Protein AF-Q3SK97-F1 (afdb_monomer_lite)

Structure (mmCIF, N/CA/C/O backbone):
data_AF-Q3SK97-F1
#
_entry.id   AF-Q3SK97-F1
#
loop_
_atom_site.group_PDB
_atom_site.id
_atom_site.type_symbol
_atom_site.label_atom_id
_atom_site.label_alt_id
_atom_site.label_comp_id
_atom_site.label_asym_id
_atom_site.label_entity_id
_atom_site.label_seq_id
_atom_site.pdbx_PDB_ins_code
_atom_site.Cartn_x
_atom_site.Cartn_y
_atom_site.Cartn_z
_atom_site.occupancy
_atom_site.B_iso_or_equiv
_atom_site.auth_seq_id
_atom_site.auth_comp_id
_atom_site.auth_asym_id
_atom_site.auth_atom_id
_atom_site.pdbx_PDB_model_num
ATOM 1 N N . MET A 1 1 ? 5.857 -18.926 -36.259 1.00 52.25 1 MET A N 1
ATOM 2 C CA . MET A 1 1 ? 5.132 -19.516 -35.106 1.00 52.25 1 MET A CA 1
ATOM 3 C C . MET A 1 1 ? 5.801 -19.253 -33.755 1.00 52.25 1 MET A C 1
ATOM 5 O O . MET A 1 1 ? 5.078 -18.879 -32.846 1.00 52.25 1 MET A O 1
ATOM 9 N N . MET A 1 2 ? 7.129 -19.365 -33.595 1.00 50.31 2 MET A N 1
ATOM 10 C CA . MET A 1 2 ? 7.801 -19.110 -32.297 1.00 50.31 2 MET A CA 1
ATOM 11 C C . MET A 1 2 ? 7.588 -17.694 -31.716 1.00 50.31 2 MET A C 1
ATOM 13 O O . MET A 1 2 ? 7.422 -17.562 -30.509 1.00 50.31 2 MET A O 1
ATOM 17 N N . MET A 1 3 ? 7.495 -16.650 -32.552 1.00 60.47 3 MET A N 1
ATOM 18 C CA . MET A 1 3 ? 7.217 -15.277 -32.086 1.00 60.47 3 MET A CA 1
ATOM 19 C C . MET A 1 3 ? 5.841 -15.108 -31.418 1.00 60.47 3 MET A C 1
ATOM 21 O O . MET A 1 3 ? 5.712 -14.327 -30.481 1.00 60.47 3 MET A O 1
ATOM 25 N N . VAL A 1 4 ? 4.822 -15.858 -31.853 1.00 72.69 4 VAL A N 1
ATOM 26 C CA . VAL A 1 4 ? 3.461 -15.756 -31.292 1.00 72.69 4 VAL A CA 1
ATOM 27 C C . VAL A 1 4 ? 3.428 -16.307 -29.869 1.00 72.69 4 VAL A C 1
ATOM 29 O O . VAL A 1 4 ? 2.831 -15.698 -28.991 1.00 72.69 4 VAL A O 1
ATOM 32 N N . TRP A 1 5 ? 4.132 -17.413 -29.621 1.00 62.00 5 TRP A N 1
ATOM 33 C CA . TRP A 1 5 ? 4.219 -18.027 -28.296 1.00 62.00 5 TRP A CA 1
ATOM 34 C C . TRP A 1 5 ? 4.977 -17.155 -27.292 1.00 62.00 5 TRP A C 1
ATOM 36 O O . TRP A 1 5 ? 4.535 -17.042 -26.154 1.00 62.00 5 TRP A O 1
ATOM 46 N N . GLY A 1 6 ? 6.056 -16.486 -27.714 1.00 65.31 6 GLY A N 1
ATOM 47 C CA . GLY A 1 6 ? 6.795 -15.550 -26.855 1.00 65.31 6 GLY A CA 1
ATOM 48 C C . GLY A 1 6 ? 5.984 -14.306 -26.474 1.00 65.31 6 GLY A C 1
ATOM 49 O O . GLY A 1 6 ? 6.033 -13.852 -25.329 1.00 65.31 6 GLY A O 1
ATOM 50 N N . ALA A 1 7 ? 5.181 -13.784 -27.404 1.00 71.88 7 ALA A N 1
ATOM 51 C CA . ALA A 1 7 ? 4.257 -12.690 -27.113 1.00 71.88 7 ALA A CA 1
ATOM 52 C C . ALA A 1 7 ? 3.132 -13.137 -26.161 1.00 71.88 7 ALA A C 1
ATOM 54 O O . ALA A 1 7 ? 2.762 -12.405 -25.251 1.00 71.88 7 ALA A O 1
ATOM 55 N N . LEU A 1 8 ? 2.616 -14.359 -26.321 1.00 72.56 8 LEU A N 1
ATOM 56 C CA . LEU A 1 8 ? 1.520 -14.872 -25.495 1.00 72.56 8 LEU A CA 1
ATOM 57 C C . LEU A 1 8 ? 1.953 -15.154 -24.049 1.00 72.56 8 LEU A C 1
ATOM 59 O O . LEU A 1 8 ? 1.222 -14.823 -23.118 1.00 72.56 8 LEU A O 1
ATOM 63 N N . THR A 1 9 ? 3.140 -15.733 -23.844 1.00 74.88 9 THR A N 1
ATOM 64 C CA . THR A 1 9 ? 3.663 -16.028 -22.499 1.00 74.88 9 THR A CA 1
ATOM 65 C C . THR A 1 9 ? 4.016 -14.762 -21.726 1.00 74.88 9 THR A C 1
ATOM 67 O O . THR A 1 9 ? 3.698 -14.662 -20.542 1.00 74.88 9 THR A O 1
ATOM 70 N N . SER A 1 10 ? 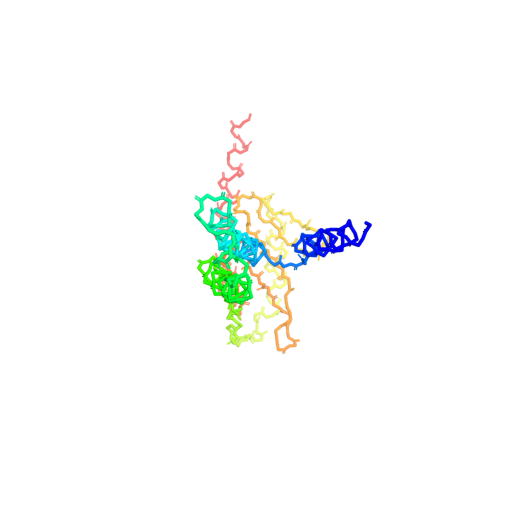4.612 -13.768 -22.389 1.00 73.81 10 SER A N 1
ATOM 71 C CA . SER A 1 10 ? 4.886 -12.463 -21.775 1.00 73.81 10 SER A CA 1
ATOM 72 C C . SER A 1 10 ? 3.595 -11.716 -21.425 1.00 73.81 10 SER A C 1
ATOM 74 O O . SER A 1 10 ? 3.477 -11.196 -20.315 1.00 73.81 10 SER A O 1
ATOM 76 N N . LEU A 1 11 ? 2.588 -11.743 -22.306 1.00 74.75 11 LEU A N 1
ATOM 77 C CA . LEU A 1 11 ? 1.280 -11.140 -22.041 1.00 74.75 11 LEU A CA 1
ATOM 78 C C . LEU A 1 11 ? 0.569 -11.808 -20.854 1.00 74.75 11 LEU A C 1
ATOM 80 O O . LEU A 1 11 ? 0.066 -11.110 -19.978 1.00 74.75 11 LEU A O 1
ATOM 84 N N . LEU A 1 12 ? 0.571 -13.145 -20.788 1.00 77.44 12 LEU A N 1
ATOM 85 C CA . LEU A 1 12 ? 0.002 -13.906 -19.669 1.00 77.44 12 LEU A CA 1
ATOM 86 C C . LEU A 1 12 ? 0.724 -13.625 -18.348 1.00 77.44 12 LEU A C 1
ATOM 88 O O . LEU A 1 12 ? 0.066 -13.503 -17.318 1.00 77.44 12 LEU A O 1
ATOM 92 N N . GLY A 1 13 ? 2.051 -13.476 -18.370 1.00 79.19 13 GLY A N 1
ATOM 93 C CA . GLY A 1 13 ? 2.829 -13.092 -17.192 1.00 79.19 13 GLY A CA 1
ATOM 94 C C . GLY A 1 13 ? 2.440 -11.709 -16.666 1.00 79.19 13 GLY A C 1
ATOM 95 O O . GLY A 1 13 ? 2.208 -11.549 -15.469 1.00 79.19 13 GLY A O 1
ATOM 96 N N . ILE A 1 14 ? 2.284 -10.728 -17.561 1.00 77.31 14 ILE A N 1
ATOM 97 C CA . ILE A 1 14 ? 1.827 -9.375 -17.206 1.00 77.31 14 ILE A CA 1
ATOM 98 C C . ILE A 1 14 ? 0.400 -9.419 -16.646 1.00 77.31 14 ILE A C 1
ATOM 100 O O . ILE A 1 14 ? 0.123 -8.806 -15.617 1.00 77.31 14 ILE A O 1
ATOM 104 N N . LEU A 1 15 ? -0.501 -10.171 -17.281 1.00 74.62 15 LEU A N 1
ATOM 105 C CA . LEU A 1 15 ? -1.892 -10.307 -16.842 1.00 74.62 15 LEU A CA 1
ATOM 106 C C . LEU A 1 15 ? -1.998 -10.995 -15.477 1.00 74.62 15 LEU A C 1
ATOM 108 O O . LEU A 1 15 ? -2.742 -10.532 -14.616 1.00 74.62 15 LEU A O 1
ATOM 112 N N . GLY A 1 16 ? -1.219 -12.055 -15.256 1.00 77.69 16 GLY A N 1
ATOM 113 C CA . GLY A 1 16 ? -1.124 -12.742 -13.970 1.00 77.69 16 GLY A CA 1
ATOM 114 C C . GLY A 1 16 ? -0.566 -11.838 -12.872 1.00 77.69 16 GLY A C 1
ATOM 115 O O . GLY A 1 16 ? -1.109 -11.809 -11.770 1.00 77.69 16 GLY A O 1
ATOM 116 N N . PHE A 1 17 ? 0.457 -11.039 -13.181 1.00 76.44 17 PHE A N 1
ATOM 117 C CA . PHE A 1 17 ? 1.016 -10.057 -12.252 1.00 76.44 17 PHE A CA 1
ATOM 118 C C . PHE A 1 17 ? 0.007 -8.953 -11.894 1.00 76.44 17 PHE A C 1
ATOM 120 O O . PHE A 1 17 ? -0.153 -8.613 -10.722 1.00 76.44 17 PHE A O 1
ATOM 127 N N . LEU A 1 18 ? -0.728 -8.434 -12.884 1.00 70.81 18 LEU A N 1
ATOM 128 C CA . LEU A 1 18 ? -1.793 -7.451 -12.669 1.00 70.81 18 LEU A CA 1
ATOM 129 C C . LEU A 1 18 ? -2.946 -8.028 -11.839 1.00 70.81 18 LEU A C 1
ATOM 131 O O . LEU A 1 18 ? -3.437 -7.359 -10.932 1.00 70.81 18 LEU A O 1
ATOM 135 N N . LEU A 1 19 ? -3.356 -9.269 -12.114 1.00 72.62 19 LEU A N 1
ATOM 136 C CA . LEU A 1 19 ? -4.376 -9.964 -11.328 1.00 72.62 19 LEU A CA 1
ATOM 137 C C . LEU A 1 19 ? -3.919 -10.151 -9.882 1.00 72.62 19 LEU A C 1
ATOM 139 O O . LEU A 1 19 ? -4.659 -9.788 -8.971 1.00 72.62 19 LEU A O 1
ATOM 143 N N . TRP A 1 20 ? -2.685 -10.614 -9.675 1.00 74.31 20 TRP A N 1
ATOM 144 C CA . TRP A 1 20 ? -2.096 -10.773 -8.348 1.00 74.31 20 TRP A CA 1
ATOM 145 C C . TRP A 1 20 ? -2.084 -9.452 -7.561 1.00 74.31 20 TRP A C 1
ATOM 147 O O . TRP A 1 20 ? -2.545 -9.417 -6.419 1.00 74.31 20 TRP A O 1
ATOM 157 N N . MET A 1 21 ? -1.683 -8.341 -8.194 1.00 67.69 21 MET A N 1
ATOM 158 C CA . MET A 1 21 ? -1.746 -6.999 -7.593 1.00 67.69 21 MET A CA 1
ATOM 159 C C . MET A 1 21 ? -3.162 -6.544 -7.219 1.00 67.69 21 MET A C 1
ATOM 161 O O . MET A 1 21 ? -3.340 -5.743 -6.298 1.00 67.69 21 MET A O 1
ATOM 165 N N . VAL A 1 22 ? -4.180 -6.971 -7.968 1.00 65.62 22 VAL A N 1
ATOM 166 C CA . VAL A 1 22 ? -5.577 -6.616 -7.688 1.00 65.62 22 VAL A CA 1
ATOM 167 C C . VAL A 1 22 ? -6.135 -7.458 -6.542 1.00 65.62 22 VAL A C 1
ATOM 169 O O . VAL A 1 22 ? -6.901 -6.926 -5.737 1.00 65.62 22 VAL A O 1
ATOM 172 N N . THR A 1 23 ? -5.732 -8.727 -6.446 1.00 65.94 23 THR A N 1
ATOM 173 C CA . THR A 1 23 ? -6.201 -9.677 -5.427 1.00 65.94 23 THR A CA 1
ATOM 174 C C . THR A 1 23 ? -5.449 -9.617 -4.099 1.00 65.94 23 THR A C 1
ATOM 176 O O . THR A 1 23 ? -5.931 -10.184 -3.124 1.00 65.94 23 THR A O 1
ATOM 179 N N . ALA A 1 24 ? -4.294 -8.950 -4.027 1.00 62.03 24 ALA A N 1
ATOM 180 C CA . ALA A 1 24 ? -3.532 -8.839 -2.786 1.00 62.03 24 ALA A CA 1
ATOM 181 C C . ALA A 1 24 ? -4.343 -8.119 -1.685 1.00 62.03 24 ALA A C 1
ATOM 183 O O . ALA A 1 24 ? -4.824 -6.991 -1.862 1.00 62.03 24 ALA A O 1
ATOM 184 N N . GLU A 1 25 ? -4.503 -8.772 -0.527 1.00 56.75 25 GLU A N 1
ATOM 185 C CA . GLU A 1 25 ? -5.235 -8.261 0.644 1.00 56.75 25 GLU A CA 1
ATOM 186 C C . GLU A 1 25 ? -4.432 -7.214 1.437 1.00 56.75 25 GLU A C 1
ATOM 188 O O . GLU A 1 25 ? -4.349 -7.246 2.662 1.00 56.75 25 GLU A O 1
ATOM 193 N N . ASP A 1 26 ? -3.856 -6.242 0.736 1.00 64.81 26 ASP A N 1
ATOM 194 C CA . ASP A 1 26 ? -3.064 -5.192 1.366 1.00 64.81 26 ASP A CA 1
ATOM 195 C C . ASP A 1 26 ? -3.941 -4.040 1.899 1.00 64.81 26 ASP A C 1
ATOM 197 O O . ASP A 1 26 ? -4.983 -3.727 1.295 1.00 64.81 26 ASP A O 1
ATOM 201 N N . PRO A 1 27 ? -3.518 -3.357 2.988 1.00 66.44 27 PRO A N 1
ATOM 202 C CA . PRO A 1 27 ? -4.132 -2.119 3.473 1.00 66.44 27 PRO A CA 1
ATOM 203 C C . PRO A 1 27 ? -4.275 -1.073 2.357 1.00 66.44 27 PRO A C 1
ATOM 205 O O . PRO A 1 27 ? -3.458 -1.010 1.441 1.00 66.44 27 PRO A O 1
ATOM 208 N N . ALA A 1 28 ? -5.285 -0.199 2.432 1.00 67.44 28 ALA A N 1
ATOM 209 C CA . ALA A 1 28 ? -5.614 0.730 1.341 1.00 67.44 28 ALA A CA 1
ATOM 210 C C . ALA A 1 28 ? -4.444 1.639 0.897 1.00 67.44 28 ALA A C 1
ATOM 212 O O . ALA A 1 28 ? -4.325 1.947 -0.293 1.00 67.44 28 ALA A O 1
ATOM 213 N N . ALA A 1 29 ? -3.575 2.044 1.831 1.00 67.00 29 ALA A N 1
ATOM 214 C CA . ALA A 1 29 ? -2.371 2.828 1.545 1.00 67.00 29 ALA A CA 1
ATOM 215 C C . ALA A 1 29 ? -1.307 2.000 0.803 1.00 67.00 29 ALA A C 1
ATOM 217 O O . ALA A 1 29 ? -0.819 2.418 -0.245 1.00 67.00 29 ALA A O 1
ATOM 218 N N . GLU A 1 30 ? -1.042 0.788 1.283 1.00 70.81 30 GLU A N 1
ATOM 219 C CA . GLU A 1 30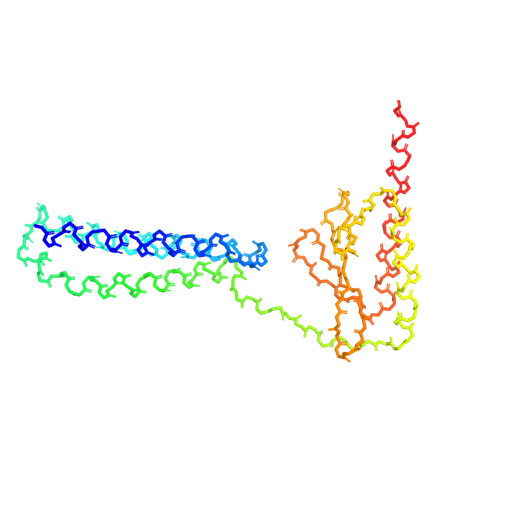 ? -0.082 -0.157 0.707 1.00 70.81 30 GLU A CA 1
ATOM 220 C C . GLU A 1 30 ? -0.500 -0.586 -0.710 1.00 70.81 30 GLU A C 1
ATOM 222 O O . GLU A 1 30 ? 0.295 -0.575 -1.649 1.00 70.81 30 GLU A O 1
ATOM 227 N N . ARG A 1 31 ? -1.801 -0.823 -0.910 1.00 72.19 31 ARG A N 1
ATOM 228 C CA . ARG A 1 31 ? -2.393 -1.139 -2.215 1.00 72.19 31 ARG A CA 1
ATOM 229 C C . ARG A 1 31 ? -2.233 0.009 -3.213 1.00 72.19 31 ARG A C 1
ATOM 231 O O . ARG A 1 31 ? -1.983 -0.224 -4.395 1.00 72.19 31 ARG A O 1
ATOM 238 N N . ARG A 1 32 ? -2.379 1.259 -2.762 1.00 73.25 32 ARG A N 1
ATOM 239 C CA . ARG A 1 32 ? -2.173 2.448 -3.604 1.00 73.25 32 ARG A CA 1
ATOM 240 C C . ARG A 1 32 ? -0.692 2.619 -3.945 1.00 73.25 32 ARG A C 1
ATOM 242 O O . ARG A 1 32 ? -0.376 2.816 -5.116 1.00 73.25 32 ARG A O 1
ATOM 249 N N . ALA A 1 33 ? 0.192 2.504 -2.957 1.00 76.12 33 ALA A N 1
ATOM 250 C CA . ALA A 1 33 ? 1.635 2.623 -3.139 1.00 76.12 33 ALA A CA 1
ATOM 251 C C . ALA A 1 33 ? 2.193 1.548 -4.079 1.00 76.12 33 ALA A C 1
ATOM 253 O O . ALA A 1 33 ? 2.955 1.860 -4.992 1.00 76.12 33 ALA A O 1
ATOM 254 N N . SER A 1 34 ? 1.746 0.303 -3.912 1.00 78.19 34 SER A N 1
ATOM 255 C CA . SER A 1 34 ? 2.102 -0.817 -4.780 1.00 78.19 34 SER A CA 1
ATOM 256 C C . SER A 1 34 ? 1.678 -0.546 -6.226 1.00 78.19 34 SER A C 1
ATOM 258 O O . SER A 1 34 ? 2.506 -0.605 -7.133 1.00 78.19 34 SER A O 1
ATOM 260 N N . ARG A 1 35 ? 0.418 -0.143 -6.462 1.00 81.31 35 ARG A N 1
ATOM 261 C CA . ARG A 1 35 ? -0.103 0.149 -7.814 1.00 81.31 35 ARG A CA 1
ATOM 262 C C . ARG A 1 35 ? 0.658 1.267 -8.517 1.00 81.31 35 ARG A C 1
ATOM 264 O O . ARG A 1 35 ? 1.012 1.114 -9.682 1.00 81.31 35 ARG A O 1
ATOM 271 N N . TRP A 1 36 ? 0.929 2.368 -7.821 1.00 80.69 36 TRP A N 1
ATOM 272 C CA . TRP A 1 36 ? 1.705 3.467 -8.395 1.00 80.69 36 TRP A CA 1
ATOM 273 C C . TRP A 1 36 ? 3.166 3.084 -8.630 1.00 80.69 36 TRP A C 1
ATOM 275 O O . TRP A 1 36 ? 3.716 3.444 -9.667 1.00 80.69 36 TRP A O 1
ATOM 285 N N . GLY A 1 37 ? 3.770 2.308 -7.725 1.00 81.31 37 GLY A N 1
ATOM 2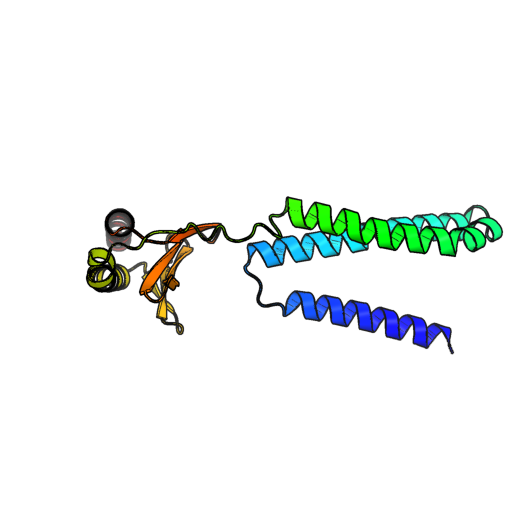86 C CA . GLY A 1 37 ? 5.111 1.754 -7.909 1.00 81.31 37 GLY A CA 1
ATOM 287 C C . GLY A 1 37 ? 5.201 0.861 -9.147 1.00 81.31 37 GLY A C 1
ATOM 288 O O . GLY A 1 37 ? 6.071 1.059 -9.991 1.00 81.31 37 GLY A O 1
ATOM 289 N N . ALA A 1 38 ? 4.264 -0.071 -9.313 1.00 80.56 38 ALA A N 1
ATOM 290 C CA . ALA A 1 38 ? 4.220 -0.949 -10.478 1.00 80.56 38 ALA A CA 1
ATOM 291 C C . ALA A 1 38 ? 4.007 -0.170 -11.786 1.00 80.56 38 ALA A C 1
ATOM 293 O O . ALA A 1 38 ? 4.740 -0.388 -12.749 1.00 80.56 38 ALA A O 1
ATOM 294 N N . LEU A 1 39 ? 3.063 0.780 -11.810 1.00 82.88 39 LEU A N 1
ATOM 295 C CA . LEU A 1 39 ? 2.821 1.628 -12.982 1.00 82.88 39 LEU A CA 1
ATOM 296 C C . LEU A 1 39 ? 4.060 2.441 -13.364 1.00 82.88 39 LEU A C 1
ATOM 298 O O . LEU A 1 39 ? 4.431 2.466 -14.534 1.00 82.88 39 LEU A O 1
ATOM 302 N N . ALA A 1 40 ? 4.723 3.066 -12.391 1.00 81.88 40 ALA A N 1
ATOM 303 C CA . ALA A 1 40 ? 5.936 3.838 -12.636 1.00 81.88 40 ALA A CA 1
ATOM 304 C C . ALA A 1 40 ? 7.087 2.961 -13.148 1.00 81.88 40 ALA A C 1
ATOM 306 O O . ALA A 1 40 ? 7.781 3.346 -14.089 1.00 81.88 40 ALA A O 1
ATOM 307 N N . GLY A 1 41 ? 7.262 1.767 -12.574 1.00 80.06 41 GLY A N 1
ATOM 308 C CA . GLY A 1 41 ? 8.270 0.811 -13.022 1.00 80.06 41 GLY A CA 1
ATOM 309 C C . GLY A 1 41 ? 8.049 0.373 -14.472 1.00 80.06 41 GLY A C 1
ATOM 310 O O . GLY A 1 41 ? 8.970 0.452 -15.287 1.00 80.06 41 GLY A O 1
ATOM 311 N N . VAL A 1 42 ? 6.824 -0.041 -14.812 1.00 83.81 42 VAL A N 1
ATOM 312 C CA . VAL A 1 42 ? 6.462 -0.459 -16.178 1.00 83.81 42 VAL A CA 1
ATOM 313 C C . VAL A 1 42 ? 6.593 0.704 -17.162 1.00 83.81 42 VAL A C 1
ATOM 315 O O . VAL A 1 42 ? 7.114 0.520 -18.259 1.00 83.81 42 VAL A O 1
ATOM 318 N N . PHE A 1 43 ? 6.184 1.912 -16.767 1.00 85.75 43 PHE A N 1
ATOM 319 C CA . PHE A 1 43 ? 6.312 3.108 -17.597 1.00 85.75 43 PHE A CA 1
ATOM 320 C C . PHE A 1 43 ? 7.779 3.432 -17.921 1.00 85.75 43 PHE A C 1
ATOM 322 O O . PHE A 1 43 ? 8.116 3.659 -19.082 1.00 85.75 43 PHE A O 1
ATOM 329 N N . CYS A 1 44 ? 8.675 3.381 -16.929 1.00 83.50 44 CYS A N 1
ATOM 330 C CA . CYS A 1 44 ? 10.108 3.594 -17.147 1.00 83.50 44 CYS A CA 1
ATOM 331 C C . CYS A 1 44 ? 10.739 2.523 -18.048 1.00 83.50 44 CYS A C 1
ATOM 333 O O . CYS A 1 44 ? 11.499 2.874 -18.949 1.00 83.50 44 CYS A O 1
ATOM 335 N N . ALA A 1 45 ? 10.411 1.241 -17.859 1.00 82.75 45 ALA A N 1
ATOM 336 C CA . ALA A 1 45 ? 10.871 0.185 -18.766 1.00 82.75 45 ALA A CA 1
ATOM 337 C C . ALA A 1 45 ? 10.355 0.399 -20.198 1.00 82.75 45 ALA A C 1
ATOM 339 O O . ALA A 1 45 ? 11.111 0.251 -21.158 1.00 82.75 45 ALA A O 1
ATOM 340 N N . GLY A 1 46 ? 9.092 0.811 -20.337 1.00 83.19 46 GLY A N 1
ATOM 341 C CA . GLY A 1 46 ? 8.482 1.142 -21.622 1.00 83.19 46 GLY A CA 1
ATOM 342 C C . GLY A 1 46 ? 9.211 2.268 -22.353 1.00 83.19 46 GLY A C 1
ATOM 343 O O . GLY A 1 46 ? 9.433 2.156 -23.554 1.00 83.19 46 GLY A O 1
ATOM 344 N N . LEU A 1 47 ? 9.653 3.313 -21.645 1.00 88.81 47 LEU A N 1
ATOM 345 C CA . LEU A 1 47 ? 10.437 4.401 -22.243 1.00 88.81 47 LEU A CA 1
ATOM 346 C C . LEU A 1 47 ? 11.793 3.929 -22.784 1.00 88.81 47 LEU A C 1
ATOM 348 O O . LEU A 1 47 ? 12.207 4.382 -23.849 1.00 88.81 47 LEU A O 1
ATOM 352 N N . VAL A 1 48 ? 12.467 3.009 -22.086 1.00 85.94 48 VAL A N 1
ATOM 353 C CA . VAL A 1 48 ? 13.749 2.443 -22.542 1.00 85.94 48 VAL A CA 1
ATOM 354 C C . VAL A 1 48 ? 13.553 1.630 -23.822 1.00 85.94 48 VAL A C 1
ATOM 356 O O . VAL A 1 48 ? 14.262 1.847 -24.802 1.00 85.94 48 VAL A O 1
ATOM 359 N N . LEU A 1 49 ? 12.546 0.753 -23.844 1.00 83.25 49 LEU A N 1
ATOM 360 C CA . LEU A 1 49 ? 12.219 -0.051 -25.025 1.00 83.25 49 LEU A CA 1
ATOM 361 C C . LEU A 1 49 ? 11.731 0.814 -26.195 1.00 83.25 49 LEU A C 1
ATOM 363 O O . LEU A 1 49 ? 12.047 0.536 -27.349 1.00 83.25 49 LEU A O 1
ATOM 367 N N . PHE A 1 50 ? 10.990 1.887 -25.912 1.00 86.19 50 PHE A N 1
ATOM 368 C CA . PHE A 1 50 ? 10.545 2.835 -26.930 1.00 86.19 50 PHE A CA 1
ATOM 369 C C . PHE A 1 50 ? 11.721 3.592 -27.554 1.00 86.19 50 PHE A C 1
ATOM 371 O O . PHE A 1 50 ? 11.782 3.727 -28.776 1.00 86.19 50 PHE A O 1
ATOM 378 N N . ALA A 1 51 ? 12.674 4.051 -26.737 1.00 86.12 51 ALA A N 1
ATOM 379 C CA . ALA A 1 51 ? 13.883 4.708 -27.224 1.00 86.12 51 ALA A CA 1
ATOM 380 C C . ALA A 1 51 ? 14.711 3.773 -28.116 1.00 86.12 51 ALA A C 1
ATOM 382 O O . ALA A 1 51 ? 15.211 4.192 -29.158 1.00 86.12 51 ALA A O 1
ATOM 383 N N . GLU A 1 52 ? 14.810 2.499 -27.745 1.00 85.25 52 GLU A N 1
ATOM 384 C CA . GLU A 1 52 ? 15.500 1.488 -28.540 1.00 85.25 52 GLU A CA 1
ATOM 385 C C . GLU A 1 52 ? 14.789 1.201 -29.870 1.00 85.25 52 GLU A C 1
ATOM 387 O O . GLU A 1 52 ? 15.424 1.210 -30.926 1.00 85.25 52 GLU A O 1
ATOM 392 N N . TRP A 1 53 ? 13.465 1.017 -29.843 1.00 83.75 53 TRP A N 1
ATOM 393 C CA . TRP A 1 53 ? 12.661 0.842 -31.052 1.00 83.75 53 TRP A CA 1
ATOM 394 C C . TRP A 1 53 ? 12.805 2.036 -32.002 1.00 83.75 53 TRP A C 1
ATOM 396 O O . TRP A 1 53 ? 12.986 1.851 -33.206 1.00 83.75 53 TRP A O 1
ATOM 406 N N . TRP A 1 54 ? 12.794 3.257 -31.463 1.00 87.94 54 TRP A N 1
ATOM 407 C CA . TRP A 1 54 ? 13.008 4.478 -32.236 1.00 87.94 54 TRP A CA 1
ATOM 408 C C . TRP A 1 54 ? 14.383 4.491 -32.916 1.00 87.94 54 TRP A C 1
ATOM 410 O O . TRP A 1 54 ? 14.504 4.826 -34.095 1.00 87.94 54 TRP A O 1
ATOM 420 N N . LEU A 1 55 ? 15.425 4.077 -32.191 1.00 85.56 55 LEU A N 1
ATOM 421 C CA . LEU A 1 55 ? 16.798 4.006 -32.691 1.00 85.56 55 LEU A CA 1
ATOM 422 C C . LEU A 1 55 ? 16.938 2.959 -33.808 1.00 85.56 55 LEU A C 1
ATOM 424 O O . LEU A 1 55 ? 17.590 3.216 -34.823 1.00 85.56 55 LEU A O 1
ATOM 428 N N . TYR A 1 56 ? 16.268 1.817 -33.655 1.00 81.94 56 TYR A N 1
ATOM 429 C CA . TYR A 1 56 ? 16.207 0.767 -34.668 1.00 81.94 56 TYR A CA 1
ATOM 430 C C . TYR A 1 56 ? 15.462 1.214 -35.936 1.00 81.94 56 TYR A C 1
ATOM 432 O O . TYR A 1 56 ? 15.952 0.990 -37.042 1.00 81.94 56 TYR A O 1
ATOM 440 N N . ALA A 1 57 ? 14.297 1.852 -35.782 1.00 85.88 57 ALA A N 1
ATOM 441 C CA . ALA A 1 57 ? 13.410 2.195 -36.892 1.00 85.88 57 ALA A CA 1
ATOM 442 C C . ALA A 1 57 ? 13.876 3.415 -37.701 1.00 85.88 57 ALA A C 1
ATOM 444 O O . ALA A 1 57 ? 13.692 3.440 -38.917 1.00 85.88 57 ALA A O 1
ATOM 445 N N . PHE A 1 58 ? 14.464 4.423 -37.045 1.00 88.56 58 PHE A N 1
ATOM 446 C CA . PHE A 1 58 ? 14.720 5.726 -37.671 1.00 88.56 58 PHE A CA 1
ATOM 447 C C . PHE A 1 58 ? 16.198 6.104 -37.804 1.00 88.56 58 PHE A C 1
ATOM 449 O O . PHE A 1 58 ? 16.503 7.025 -38.557 1.00 88.56 58 PHE A O 1
ATOM 456 N N . ILE A 1 59 ? 17.115 5.439 -37.089 1.00 88.00 59 ILE A N 1
ATOM 457 C CA . ILE A 1 59 ? 18.538 5.821 -37.075 1.00 88.00 59 ILE A CA 1
ATOM 458 C C . ILE A 1 59 ? 19.403 4.735 -37.708 1.00 88.00 59 ILE A C 1
ATOM 460 O O . ILE A 1 59 ? 19.970 4.940 -38.779 1.00 88.00 59 ILE A O 1
ATOM 464 N N . ASN A 1 60 ? 19.557 3.593 -37.035 1.00 85.00 60 ASN A N 1
ATOM 465 C CA . ASN A 1 60 ? 20.441 2.531 -37.500 1.00 85.00 60 ASN A CA 1
ATOM 466 C C . ASN A 1 60 ? 20.055 1.183 -36.881 1.00 85.00 60 ASN A C 1
ATOM 468 O O . ASN A 1 60 ? 20.246 0.952 -35.684 1.00 85.00 60 ASN A O 1
ATOM 472 N N . ALA A 1 61 ? 19.591 0.264 -37.729 1.00 83.62 61 ALA A N 1
ATOM 473 C CA . ALA A 1 61 ? 19.169 -1.072 -37.326 1.00 83.62 61 ALA A CA 1
ATOM 474 C C . ALA A 1 61 ? 20.294 -1.892 -36.666 1.00 83.62 61 ALA A C 1
ATOM 476 O O . ALA A 1 61 ? 20.032 -2.634 -35.721 1.00 83.62 61 ALA A O 1
ATOM 477 N N . ALA A 1 62 ? 21.549 -1.737 -37.109 1.00 82.19 62 ALA A N 1
ATOM 478 C CA . ALA A 1 62 ? 22.686 -2.454 -36.527 1.00 82.19 62 ALA A CA 1
ATOM 479 C C . ALA A 1 62 ? 23.020 -1.948 -35.114 1.00 82.19 62 ALA A C 1
ATOM 481 O O . ALA A 1 62 ? 23.322 -2.741 -34.223 1.00 82.19 62 ALA A O 1
ATOM 482 N N . ALA A 1 63 ? 22.914 -0.633 -34.894 1.00 78.62 63 ALA A N 1
ATOM 483 C CA . ALA A 1 63 ? 23.100 -0.033 -33.576 1.00 78.62 63 ALA A CA 1
ATOM 484 C C . ALA A 1 63 ? 21.964 -0.420 -32.616 1.00 78.62 63 ALA A C 1
ATOM 486 O O . ALA A 1 63 ? 22.237 -0.762 -31.468 1.00 78.62 63 ALA A O 1
ATOM 487 N N . GLY A 1 64 ? 20.714 -0.434 -33.095 1.00 76.00 64 GLY A N 1
ATOM 488 C CA . GLY A 1 64 ? 19.562 -0.906 -32.321 1.00 76.00 64 GLY A CA 1
ATOM 489 C C . GLY A 1 64 ? 19.717 -2.365 -31.885 1.00 76.00 64 GLY A C 1
ATOM 490 O O . GLY A 1 64 ? 19.584 -2.668 -30.705 1.00 76.00 64 GLY A O 1
ATOM 491 N N . LEU A 1 65 ? 20.114 -3.255 -32.802 1.00 82.12 65 LEU A N 1
ATOM 492 C CA . LEU A 1 65 ? 20.314 -4.674 -32.490 1.00 82.12 65 LEU A CA 1
ATOM 493 C C . LEU A 1 65 ? 21.445 -4.903 -31.470 1.00 82.12 65 LEU A C 1
ATOM 495 O O . LEU A 1 65 ? 21.325 -5.752 -30.591 1.00 82.12 65 LEU A O 1
ATOM 499 N N . PHE A 1 66 ? 22.539 -4.138 -31.567 1.00 85.38 66 PHE A N 1
ATOM 500 C CA . PHE A 1 66 ? 23.639 -4.193 -30.598 1.00 85.38 66 PHE A CA 1
ATOM 501 C C . PHE A 1 66 ? 23.219 -3.673 -29.214 1.00 85.38 66 PHE A C 1
ATOM 503 O O . PHE A 1 66 ? 23.649 -4.203 -28.189 1.00 85.38 66 PHE A O 1
ATOM 510 N N . MET A 1 67 ? 22.359 -2.651 -29.178 1.00 82.38 67 MET A N 1
ATOM 511 C CA . MET A 1 67 ? 21.863 -2.037 -27.944 1.00 82.38 67 MET A CA 1
ATOM 512 C C . MET A 1 67 ? 20.776 -2.846 -27.236 1.00 82.38 67 MET A C 1
ATOM 514 O O . MET A 1 67 ? 20.548 -2.591 -26.060 1.00 82.38 67 MET A O 1
ATOM 518 N N . MET A 1 68 ? 20.189 -3.848 -27.890 1.00 79.56 68 MET A N 1
ATOM 519 C CA . MET A 1 68 ? 19.047 -4.619 -27.389 1.00 79.56 68 MET A CA 1
ATOM 520 C C . MET A 1 68 ? 19.305 -5.395 -26.090 1.00 79.56 68 MET A C 1
ATOM 522 O O . MET A 1 68 ? 18.436 -5.514 -25.227 1.00 79.56 68 MET A O 1
ATOM 526 N N . MET A 1 69 ? 20.513 -5.934 -25.916 1.00 82.12 69 MET A N 1
ATOM 527 C CA . MET A 1 69 ? 20.872 -6.645 -24.683 1.00 82.12 69 MET A CA 1
ATOM 528 C C . MET A 1 69 ? 21.188 -5.661 -23.533 1.00 82.12 69 MET A C 1
ATOM 530 O O . MET A 1 69 ? 20.609 -5.800 -22.451 1.00 82.12 69 MET A O 1
ATOM 534 N N . PRO A 1 70 ? 22.018 -4.614 -23.743 1.00 85.44 70 PRO A N 1
ATOM 535 C CA . PRO A 1 70 ? 22.220 -3.557 -22.749 1.00 85.44 70 PRO A CA 1
ATOM 536 C C . PRO A 1 70 ? 20.933 -2.830 -22.328 1.00 85.44 70 PRO A C 1
ATOM 538 O O . PRO A 1 70 ? 20.730 -2.583 -21.139 1.00 85.44 70 PRO A O 1
ATOM 541 N N . SER A 1 71 ? 20.053 -2.497 -23.273 1.00 84.00 71 SER A N 1
ATOM 542 C CA . SER A 1 71 ? 18.796 -1.786 -23.014 1.00 84.00 71 SER A CA 1
ATOM 543 C C . SER A 1 71 ? 17.828 -2.622 -22.182 1.00 84.00 71 SER A C 1
ATOM 545 O O . SER A 1 71 ? 17.194 -2.079 -21.282 1.00 84.00 71 SER A O 1
ATOM 547 N N . ALA A 1 72 ? 17.761 -3.938 -22.402 1.00 82.25 72 ALA A N 1
ATOM 548 C CA . ALA A 1 72 ? 16.944 -4.838 -21.596 1.00 82.25 72 ALA A CA 1
ATOM 549 C C . ALA A 1 72 ? 17.388 -4.833 -20.123 1.00 82.25 72 ALA A C 1
ATOM 551 O O . ALA A 1 72 ? 16.554 -4.742 -19.219 1.00 82.25 72 ALA A O 1
ATOM 552 N N . LEU A 1 73 ? 18.701 -4.856 -19.865 1.00 86.00 73 LEU A N 1
ATOM 553 C CA . LEU A 1 73 ? 19.242 -4.753 -18.506 1.00 86.00 73 LEU A CA 1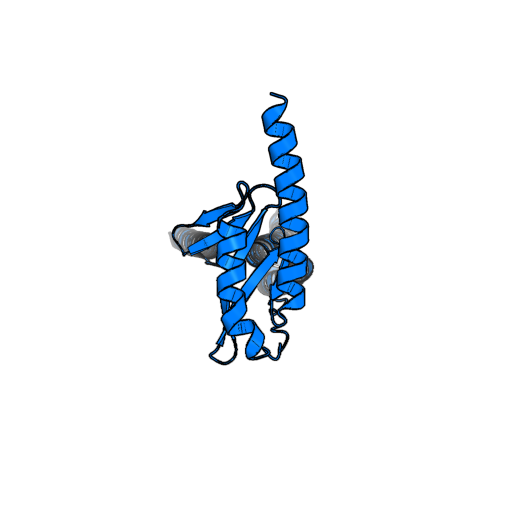
ATOM 554 C C . LEU A 1 73 ? 18.934 -3.389 -17.873 1.00 86.00 73 LEU A C 1
ATOM 556 O O . LEU A 1 73 ? 18.527 -3.325 -16.710 1.00 86.00 73 LEU A O 1
ATOM 560 N N . ILE A 1 74 ? 19.068 -2.306 -18.644 1.00 86.56 74 ILE A N 1
ATOM 561 C CA . ILE A 1 74 ? 18.724 -0.949 -18.196 1.00 86.56 74 ILE A CA 1
ATOM 562 C C . ILE A 1 74 ? 17.225 -0.839 -17.899 1.00 86.56 74 ILE A C 1
ATOM 564 O O . ILE A 1 74 ? 16.857 -0.259 -16.882 1.00 86.56 74 ILE A O 1
ATOM 568 N N . ALA A 1 75 ? 16.358 -1.427 -18.725 1.00 81.62 75 ALA A N 1
ATOM 569 C CA . ALA A 1 75 ? 14.911 -1.421 -18.533 1.00 81.62 75 ALA A CA 1
ATOM 570 C C . ALA A 1 75 ? 14.510 -2.141 -17.237 1.00 81.62 75 ALA A C 1
ATOM 572 O O . ALA A 1 75 ? 13.696 -1.619 -16.475 1.00 81.62 75 ALA A O 1
ATOM 573 N N . ILE A 1 76 ? 15.123 -3.293 -16.937 1.00 84.56 76 ILE A N 1
ATOM 574 C CA . ILE A 1 76 ? 14.891 -4.026 -15.683 1.00 84.56 76 ILE A CA 1
ATOM 575 C C . ILE A 1 76 ? 15.361 -3.202 -14.477 1.00 84.56 76 ILE A C 1
ATOM 577 O O . ILE A 1 76 ? 14.625 -3.056 -13.498 1.00 84.56 76 ILE A O 1
ATOM 581 N N . ALA A 1 77 ? 16.565 -2.627 -14.546 1.00 85.81 77 ALA A N 1
ATOM 582 C CA . ALA A 1 77 ? 17.102 -1.796 -13.471 1.00 85.81 77 ALA A CA 1
ATOM 583 C C . ALA A 1 77 ? 16.249 -0.536 -13.241 1.00 85.81 77 ALA A C 1
ATOM 585 O O . ALA A 1 77 ? 15.937 -0.197 -12.098 1.00 85.81 77 ALA A O 1
ATOM 586 N N . ALA A 1 78 ? 15.819 0.124 -14.319 1.00 84.44 78 ALA A N 1
ATOM 587 C CA . ALA A 1 78 ? 14.950 1.293 -14.275 1.00 84.44 78 ALA A CA 1
ATOM 588 C C . ALA A 1 78 ? 13.578 0.951 -13.687 1.00 84.44 78 ALA A C 1
ATOM 590 O O . ALA A 1 78 ? 13.098 1.673 -12.816 1.00 84.44 78 ALA A O 1
ATOM 591 N N . MET A 1 79 ? 12.982 -0.176 -14.092 1.00 86.12 79 MET A N 1
ATOM 592 C CA . MET A 1 79 ? 11.726 -0.672 -13.527 1.00 86.12 79 MET A CA 1
ATOM 593 C C . MET A 1 79 ? 11.833 -0.861 -12.014 1.00 86.12 79 MET A C 1
ATOM 595 O O . MET A 1 79 ? 10.962 -0.415 -11.267 1.00 86.12 79 MET A O 1
ATOM 599 N N . TRP A 1 80 ? 12.914 -1.495 -11.558 1.00 84.06 80 TRP A N 1
ATOM 600 C CA . TRP A 1 80 ? 13.124 -1.773 -10.143 1.00 84.06 80 TRP A CA 1
ATOM 601 C C . TRP A 1 80 ? 13.361 -0.497 -9.327 1.00 84.06 80 TRP A C 1
ATOM 603 O O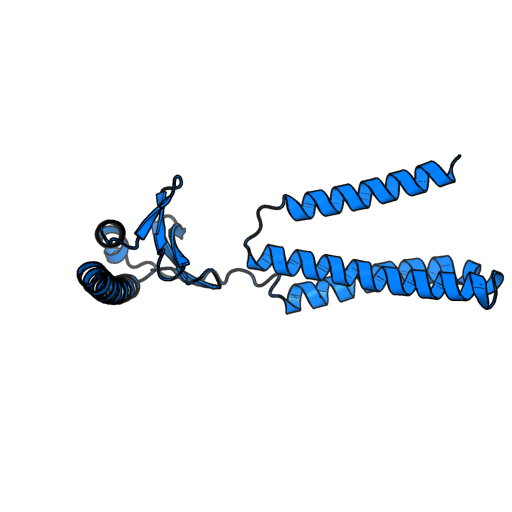 . TRP A 1 80 ? 12.734 -0.305 -8.283 1.00 84.06 80 TRP A O 1
ATOM 613 N N . LEU A 1 81 ? 14.222 0.404 -9.808 1.00 88.00 81 LEU A N 1
ATOM 614 C CA . LEU A 1 81 ? 14.551 1.648 -9.10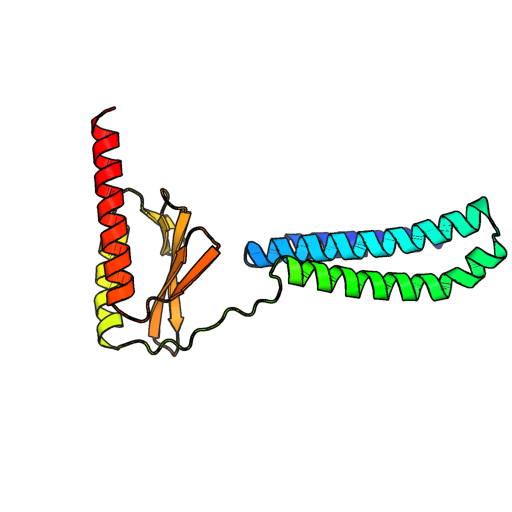9 1.00 88.00 81 LEU A CA 1
ATOM 615 C C . LEU A 1 81 ? 13.373 2.625 -9.086 1.00 88.00 81 LEU A C 1
ATOM 617 O O . LEU A 1 81 ? 13.027 3.127 -8.015 1.00 88.00 81 LEU A O 1
ATOM 621 N N . ALA A 1 82 ? 12.730 2.866 -10.231 1.00 82.19 82 ALA A N 1
ATOM 622 C CA . ALA A 1 82 ? 11.579 3.761 -10.326 1.00 82.19 82 ALA A CA 1
ATOM 623 C C . ALA A 1 82 ? 10.388 3.208 -9.538 1.00 82.19 82 ALA A C 1
ATOM 625 O O . ALA A 1 82 ? 9.765 3.939 -8.765 1.00 82.19 82 ALA A O 1
ATOM 626 N N . GLY A 1 83 ? 10.127 1.902 -9.655 1.00 79.12 83 GLY A N 1
ATOM 627 C CA . GLY A 1 83 ? 9.059 1.254 -8.908 1.00 79.12 83 GLY A CA 1
ATOM 628 C C . GLY A 1 83 ? 9.272 1.343 -7.402 1.00 79.12 83 GLY A C 1
ATOM 629 O O . GLY A 1 83 ? 8.356 1.724 -6.678 1.00 79.12 83 GLY A O 1
ATOM 630 N N . ARG A 1 84 ? 10.499 1.103 -6.921 1.00 82.69 84 ARG A N 1
ATOM 631 C CA . ARG A 1 84 ? 10.848 1.241 -5.499 1.00 82.69 84 ARG A CA 1
ATOM 632 C C . ARG A 1 84 ? 10.769 2.688 -5.012 1.00 82.69 84 ARG A C 1
ATOM 634 O O . ARG A 1 84 ? 10.319 2.922 -3.891 1.00 82.69 84 ARG A O 1
ATOM 641 N N . ALA A 1 85 ? 11.213 3.650 -5.820 1.00 81.69 85 ALA A N 1
ATOM 642 C CA . ALA A 1 85 ? 11.173 5.067 -5.472 1.00 81.69 85 ALA A CA 1
ATOM 643 C C . ALA A 1 85 ? 9.730 5.562 -5.318 1.00 81.69 85 ALA A C 1
ATOM 645 O O . ALA A 1 85 ? 9.393 6.164 -4.299 1.00 81.69 85 ALA A O 1
ATOM 646 N N . VAL A 1 86 ? 8.863 5.245 -6.282 1.00 81.88 86 VAL A N 1
ATOM 647 C CA . VAL A 1 86 ? 7.448 5.632 -6.248 1.00 81.88 86 VAL A CA 1
ATOM 648 C C . VAL A 1 86 ? 6.695 4.872 -5.160 1.00 81.88 86 VAL A C 1
ATOM 650 O O . VAL A 1 86 ? 5.948 5.487 -4.405 1.00 81.88 86 VAL A O 1
ATOM 653 N N . TYR A 1 87 ? 6.951 3.573 -4.992 1.00 77.69 87 TYR A N 1
ATOM 654 C CA . TYR A 1 87 ? 6.390 2.791 -3.888 1.00 77.69 87 TYR A CA 1
ATOM 655 C C . TYR A 1 87 ? 6.675 3.448 -2.528 1.00 77.69 87 TYR A C 1
ATOM 657 O O . TYR A 1 87 ? 5.751 3.679 -1.752 1.00 77.69 87 TYR A O 1
ATOM 665 N N . ARG A 1 88 ? 7.923 3.864 -2.275 1.00 79.44 88 ARG A N 1
ATOM 666 C CA . ARG A 1 88 ? 8.289 4.584 -1.043 1.00 79.44 88 ARG A CA 1
ATOM 667 C C . ARG A 1 88 ? 7.667 5.978 -0.950 1.00 79.44 88 ARG A C 1
ATOM 669 O O . ARG A 1 88 ? 7.227 6.367 0.127 1.00 79.44 88 ARG A O 1
ATOM 676 N N . ALA A 1 89 ? 7.606 6.725 -2.053 1.00 79.44 89 ALA A N 1
ATOM 677 C CA . ALA A 1 89 ? 7.021 8.069 -2.078 1.00 79.44 89 ALA A CA 1
ATOM 678 C C . ALA A 1 89 ? 5.521 8.069 -1.734 1.00 79.44 89 ALA A C 1
ATOM 680 O O . ALA A 1 89 ? 5.028 9.009 -1.116 1.00 79.44 89 ALA A O 1
ATOM 681 N N . PHE A 1 90 ? 4.805 6.998 -2.085 1.00 76.94 90 PHE A N 1
ATOM 682 C CA . PHE A 1 90 ? 3.392 6.811 -1.749 1.00 76.94 90 PHE A CA 1
ATOM 683 C C . PHE A 1 90 ? 3.160 6.098 -0.404 1.00 76.94 90 PHE A C 1
ATOM 685 O O . PHE A 1 90 ? 2.023 5.742 -0.097 1.00 76.94 90 PHE A O 1
ATOM 692 N N . GLY A 1 91 ? 4.206 5.929 0.415 1.00 67.75 91 GLY A N 1
ATOM 693 C CA . GLY A 1 91 ? 4.108 5.381 1.771 1.00 67.75 91 GLY A CA 1
ATOM 694 C C . GLY A 1 91 ? 4.188 3.856 1.862 1.00 67.75 91 GLY A C 1
ATOM 695 O O . GLY A 1 91 ? 3.965 3.310 2.938 1.00 67.75 91 GLY A O 1
ATOM 696 N N . GLY A 1 92 ? 4.521 3.171 0.766 1.00 66.44 92 GLY A N 1
ATOM 697 C CA . GLY A 1 92 ? 4.741 1.728 0.752 1.00 66.44 92 GLY A CA 1
ATOM 698 C C . GLY A 1 92 ? 5.976 1.343 1.563 1.00 66.44 92 GLY A C 1
ATOM 699 O O . GLY A 1 92 ? 7.040 1.963 1.441 1.00 66.44 92 GLY A O 1
ATOM 700 N N . GLY A 1 93 ? 5.834 0.322 2.405 1.00 66.81 93 GLY A N 1
ATOM 701 C CA . GLY A 1 93 ? 6.914 -0.153 3.266 1.00 66.81 93 GLY A CA 1
ATOM 702 C C . GLY A 1 93 ? 7.178 0.732 4.486 1.00 66.81 93 GLY A C 1
ATOM 703 O O . GLY A 1 93 ? 8.217 0.576 5.129 1.00 66.81 93 GLY A O 1
ATOM 704 N N . GLN A 1 94 ? 6.260 1.645 4.832 1.00 61.97 94 GLN A N 1
ATOM 705 C CA . GLN A 1 94 ? 6.183 2.123 6.210 1.00 61.97 94 GLN A CA 1
ATOM 706 C C . GLN A 1 94 ? 5.670 0.964 7.060 1.00 61.97 94 GLN A C 1
ATOM 708 O O . GLN A 1 94 ? 4.467 0.740 7.188 1.00 61.97 94 GLN A O 1
ATOM 713 N N . GLU A 1 95 ? 6.619 0.188 7.584 1.00 50.66 95 GLU A N 1
ATOM 714 C CA . GLU A 1 95 ? 6.380 -0.795 8.631 1.00 50.66 95 GLU A CA 1
ATOM 715 C C . GLU A 1 95 ? 5.483 -0.129 9.674 1.00 50.66 95 GLU A C 1
ATOM 717 O O . GLU A 1 95 ? 5.799 0.967 10.156 1.00 50.66 95 GLU A O 1
ATOM 722 N N . LYS A 1 96 ? 4.322 -0.745 9.950 1.00 52.59 96 LYS A N 1
ATOM 723 C CA . LYS A 1 96 ? 3.457 -0.325 11.051 1.00 52.59 96 LYS A CA 1
ATOM 724 C C . LYS A 1 96 ? 4.384 -0.160 12.242 1.00 52.59 96 LYS A C 1
ATOM 726 O O . LYS A 1 96 ? 4.960 -1.147 12.690 1.00 52.59 96 LYS A O 1
ATOM 731 N N . GLN A 1 97 ? 4.567 1.068 12.721 1.00 44.03 97 GLN A N 1
ATOM 732 C CA . GLN A 1 97 ? 5.179 1.265 14.020 1.00 44.03 97 GLN A CA 1
ATOM 733 C C . GLN A 1 97 ? 4.235 0.582 15.003 1.00 44.03 97 GLN A C 1
ATOM 735 O O . GLN A 1 97 ? 3.246 1.170 15.438 1.00 44.03 97 GLN A O 1
ATOM 740 N N . GLU A 1 98 ? 4.511 -0.685 15.303 1.00 43.41 98 GLU A N 1
ATOM 741 C CA . GLU A 1 98 ? 4.035 -1.354 16.496 1.00 43.41 98 GLU A CA 1
ATOM 742 C C . GLU A 1 98 ? 4.683 -0.592 17.645 1.00 43.41 98 GLU A C 1
ATOM 744 O O . GLU A 1 98 ? 5.746 -0.934 18.162 1.00 43.41 98 GLU A O 1
ATOM 749 N N . LEU A 1 99 ? 4.078 0.549 17.976 1.00 49.03 99 LEU A N 1
ATOM 750 C CA . LEU A 1 99 ? 4.334 1.240 19.217 1.00 49.03 99 LEU A CA 1
ATOM 751 C C . LEU A 1 99 ? 4.159 0.167 20.284 1.00 49.03 99 LEU A C 1
ATOM 753 O O . LEU A 1 99 ? 3.072 -0.384 20.444 1.00 49.03 99 LEU A O 1
ATOM 757 N N . LYS A 1 100 ? 5.259 -0.177 20.954 1.00 40.84 100 LYS A N 1
ATOM 758 C CA . LYS A 1 100 ? 5.272 -1.064 22.112 1.00 40.84 100 LYS A CA 1
ATOM 759 C C . LYS A 1 100 ? 4.488 -0.363 23.205 1.00 40.84 100 LYS A C 1
ATOM 761 O O . LYS A 1 100 ? 5.036 0.406 23.995 1.00 40.84 100 LYS A O 1
ATOM 766 N N . VAL A 1 101 ? 3.173 -0.516 23.169 1.00 53.50 101 VAL A N 1
ATOM 767 C CA . VAL A 1 101 ? 2.313 0.131 24.134 1.00 53.50 101 VAL A CA 1
ATOM 768 C C . VAL A 1 101 ? 2.072 -0.832 25.271 1.00 53.50 101 VAL A C 1
ATOM 770 O O . VAL A 1 101 ? 1.368 -1.824 25.127 1.00 53.50 101 VAL A O 1
ATOM 773 N N . VAL A 1 102 ? 2.690 -0.521 26.406 1.00 57.28 102 VAL A N 1
ATOM 774 C CA . VAL A 1 102 ? 2.447 -1.206 27.671 1.00 57.28 102 VAL A CA 1
ATOM 775 C C . VAL A 1 102 ? 0.978 -0.996 28.027 1.00 57.28 102 VAL A C 1
ATOM 777 O O . VAL A 1 102 ? 0.552 0.129 28.294 1.00 57.28 102 VAL A O 1
ATOM 780 N N . ILE A 1 103 ? 0.202 -2.075 27.957 1.00 58.09 103 ILE A N 1
ATOM 781 C CA . ILE A 1 103 ? -1.224 -2.072 28.276 1.00 58.09 103 ILE A CA 1
ATOM 782 C C . ILE A 1 103 ? -1.366 -2.182 29.786 1.00 58.09 103 ILE A C 1
ATOM 784 O O . ILE A 1 103 ? -1.028 -3.208 30.391 1.00 58.09 103 ILE A O 1
ATOM 788 N N . ASP A 1 104 ? -1.886 -1.115 30.376 1.00 61.06 104 ASP A N 1
ATOM 789 C CA . ASP A 1 104 ? -2.225 -1.065 31.788 1.00 61.06 104 ASP A CA 1
ATOM 790 C C . ASP A 1 104 ? -3.351 -2.082 32.101 1.00 61.06 104 ASP A C 1
ATOM 792 O O . ASP A 1 104 ? -4.368 -2.100 31.399 1.00 61.06 104 ASP A O 1
ATOM 796 N N . PRO A 1 105 ? -3.195 -2.981 33.093 1.00 60.28 105 PRO A N 1
ATOM 797 C CA . PRO A 1 105 ? -4.155 -4.057 33.364 1.00 60.28 105 PRO A CA 1
ATOM 798 C C . PRO A 1 105 ? -5.576 -3.570 33.687 1.00 60.28 105 PRO A C 1
ATOM 800 O O . PRO A 1 105 ? -6.533 -4.236 33.299 1.00 60.28 105 PRO A O 1
ATOM 803 N N . GLU A 1 106 ? -5.736 -2.393 34.301 1.00 61.75 106 GLU A N 1
ATOM 804 C CA . GLU A 1 106 ? -7.053 -1.808 34.603 1.00 61.75 106 GLU A CA 1
ATOM 805 C C . GLU A 1 106 ? -7.806 -1.377 33.327 1.00 61.75 106 GLU A C 1
ATOM 807 O O . GLU A 1 106 ? -9.039 -1.347 33.267 1.00 61.75 106 GLU A O 1
ATOM 812 N N . THR A 1 107 ? -7.060 -1.096 32.256 1.00 62.88 107 THR A N 1
ATOM 813 C CA . THR A 1 107 ? -7.614 -0.672 30.971 1.00 62.88 107 THR A CA 1
ATOM 814 C C . THR A 1 107 ? -8.356 -1.819 30.266 1.00 62.88 107 THR A C 1
ATOM 816 O O . THR A 1 107 ? -9.378 -1.568 29.631 1.00 62.88 107 THR A O 1
ATOM 819 N N . HIS A 1 108 ? -7.924 -3.076 30.414 1.00 64.88 108 HIS A N 1
ATOM 820 C CA . HIS A 1 108 ? -8.529 -4.225 29.720 1.00 64.88 108 HIS A CA 1
ATOM 821 C C . HIS A 1 108 ? -9.984 -4.490 30.151 1.00 64.88 108 HIS A C 1
ATOM 823 O O . HIS A 1 108 ? -10.853 -4.703 29.307 1.00 64.88 108 HIS A O 1
ATOM 829 N N . GLU A 1 109 ? -10.281 -4.425 31.452 1.00 68.06 109 GLU A N 1
ATOM 830 C CA . GLU A 1 109 ? -11.643 -4.651 31.963 1.00 68.06 109 GLU A CA 1
ATOM 831 C C . GLU A 1 109 ? -12.598 -3.518 31.573 1.00 68.06 109 GLU A C 1
ATOM 833 O O . GLU A 1 109 ? -13.755 -3.749 31.214 1.00 68.06 109 GLU A O 1
ATOM 838 N N . ARG A 1 110 ? -12.106 -2.275 31.577 1.00 75.62 110 ARG A N 1
ATOM 839 C CA . ARG A 1 110 ? -12.935 -1.097 31.292 1.00 75.62 110 ARG A CA 1
ATOM 840 C C . ARG A 1 110 ? -13.136 -0.837 29.796 1.00 75.62 110 ARG A C 1
ATOM 842 O O . ARG A 1 110 ? -14.108 -0.179 29.418 1.00 75.62 110 ARG A O 1
ATOM 849 N N . GLN A 1 111 ? -12.266 -1.369 28.934 1.00 76.19 111 GLN A N 1
ATOM 850 C CA . GLN A 1 111 ? -12.390 -1.254 27.476 1.00 76.19 111 GLN A CA 1
ATOM 851 C C . GLN A 1 111 ? -13.679 -1.877 26.939 1.00 76.19 111 GLN A C 1
ATOM 853 O O . GLN A 1 111 ? -14.315 -1.284 26.068 1.00 76.19 111 GLN A O 1
ATOM 858 N N . GLY A 1 112 ? -14.113 -3.014 27.494 1.00 78.06 112 GLY A N 1
ATOM 859 C CA . GLY A 1 112 ? -15.384 -3.639 27.114 1.00 78.06 112 GLY A CA 1
ATOM 860 C C . GLY A 1 112 ? -16.590 -2.736 27.395 1.00 78.06 112 GLY A C 1
ATOM 861 O O . GLY A 1 112 ? -17.483 -2.609 26.561 1.00 78.06 112 GLY A O 1
ATOM 862 N N . GLY A 1 113 ? -16.581 -2.028 28.529 1.00 83.19 113 GLY A N 1
ATOM 863 C CA . GLY A 1 113 ? -17.630 -1.065 28.871 1.00 83.19 113 GLY A CA 1
ATOM 864 C C . GLY A 1 113 ? -17.688 0.120 27.903 1.00 83.19 113 GLY A C 1
ATOM 865 O O . GLY A 1 113 ? -18.772 0.520 27.481 1.00 83.19 113 GLY A O 1
ATOM 866 N N . ILE A 1 114 ? -16.531 0.658 27.501 1.00 83.06 114 ILE A N 1
ATOM 867 C CA . ILE A 1 114 ? -16.479 1.754 26.520 1.00 83.06 114 ILE A CA 1
ATOM 868 C C . ILE A 1 114 ? -16.904 1.279 25.131 1.00 83.06 114 ILE A C 1
ATOM 870 O O . ILE A 1 114 ? -17.607 2.007 24.435 1.00 83.06 114 ILE A O 1
ATOM 874 N N . TRP A 1 115 ? -16.529 0.063 24.739 1.00 84.31 115 TRP A N 1
ATOM 875 C CA . TRP A 1 115 ? -16.967 -0.526 23.477 1.00 84.31 115 TRP A CA 1
ATOM 876 C C . TRP A 1 115 ? -18.492 -0.566 23.367 1.00 84.31 115 TRP A C 1
ATOM 878 O O . TRP A 1 115 ? -19.050 -0.091 22.380 1.00 84.31 115 TRP A O 1
ATOM 888 N N . CYS A 1 116 ? -19.173 -1.050 24.411 1.00 84.56 116 CYS A N 1
ATOM 889 C CA . CYS A 1 116 ? -20.635 -1.032 24.466 1.00 84.56 116 CYS A CA 1
ATOM 890 C C . CYS A 1 116 ? -21.184 0.396 24.338 1.00 84.56 116 CYS A C 1
ATOM 892 O O . CYS A 1 116 ? -22.069 0.640 23.528 1.00 84.56 116 CYS A O 1
ATOM 894 N N . GLN A 1 117 ? -20.597 1.360 25.054 1.00 84.94 117 GLN A N 1
ATOM 895 C CA . GLN A 1 117 ? -21.027 2.761 24.986 1.00 84.94 117 GLN A CA 1
ATOM 896 C C . GLN A 1 117 ? -20.812 3.407 23.609 1.00 84.94 117 GLN A C 1
ATOM 898 O O . GLN A 1 117 ? -21.574 4.299 23.249 1.00 84.94 117 GLN A O 1
ATOM 903 N N . LEU A 1 118 ? -19.778 3.006 22.860 1.00 84.50 118 LEU A N 1
ATOM 904 C CA . LEU A 1 118 ? -19.546 3.463 21.486 1.00 84.50 118 LEU A CA 1
ATOM 905 C C . LEU A 1 118 ? -20.528 2.816 20.509 1.00 84.50 118 LEU A C 1
ATOM 907 O O . LEU A 1 118 ? -21.028 3.499 19.622 1.00 84.50 118 LEU A O 1
ATOM 911 N N . ARG A 1 119 ? -20.827 1.526 20.689 1.00 85.50 119 ARG A N 1
ATOM 912 C CA . ARG A 1 119 ? -21.812 0.800 19.878 1.00 85.50 119 ARG A CA 1
ATOM 913 C C . ARG A 1 119 ? -23.216 1.395 19.994 1.00 85.50 119 ARG A C 1
ATOM 915 O O . ARG A 1 119 ? -23.946 1.396 19.012 1.00 85.50 119 ARG A O 1
ATOM 922 N N . ASP A 1 120 ? -23.571 1.910 21.166 1.00 85.88 120 ASP A N 1
ATOM 923 C CA . ASP A 1 120 ? -24.890 2.500 21.413 1.00 85.88 120 ASP A CA 1
ATOM 924 C C . ASP A 1 120 ? -25.049 3.910 20.799 1.00 85.88 120 ASP A C 1
ATOM 926 O O . ASP A 1 120 ? -26.133 4.492 20.854 1.00 85.88 120 ASP A O 1
ATOM 930 N N . LEU A 1 121 ? -23.990 4.490 20.215 1.00 85.31 121 LEU A N 1
ATOM 931 C CA . LEU A 1 121 ? -24.073 5.780 19.528 1.00 85.31 121 LEU A CA 1
ATOM 932 C C . LEU A 1 121 ? -24.680 5.626 18.118 1.00 85.31 121 LEU A C 1
ATOM 934 O O . LEU A 1 121 ? -24.315 4.708 17.385 1.00 85.31 121 LEU A O 1
ATOM 938 N N . PRO A 1 122 ? -25.547 6.560 17.681 1.00 80.62 122 PRO A N 1
ATOM 939 C CA . PRO A 1 122 ? -26.348 6.408 16.459 1.00 80.62 122 PRO A CA 1
ATOM 940 C C . PRO A 1 122 ? -25.520 6.396 15.167 1.00 80.62 122 PRO A C 1
ATOM 942 O O . PRO A 1 122 ? -25.900 5.771 14.177 1.00 80.62 122 PRO A O 1
ATOM 945 N N . HIS A 1 123 ? -24.370 7.071 15.169 1.00 84.00 123 HIS A N 1
ATOM 946 C CA . HIS A 1 123 ? -23.460 7.158 14.028 1.00 84.00 123 HIS A CA 1
ATOM 947 C C . HIS A 1 123 ? -22.442 6.013 13.970 1.00 84.00 123 HIS A C 1
ATOM 949 O O . HIS A 1 123 ? -21.601 5.999 13.072 1.00 84.00 123 HIS A O 1
ATOM 955 N N . PHE A 1 124 ? -22.518 5.046 14.887 1.00 87.44 124 PHE A N 1
ATOM 956 C CA . PHE A 1 124 ? -21.709 3.834 14.854 1.00 87.44 124 PHE A CA 1
ATOM 957 C C . PHE A 1 124 ? -22.505 2.641 14.323 1.00 87.44 124 PHE A C 1
ATOM 959 O O . PHE A 1 124 ? -23.670 2.433 14.655 1.00 87.44 124 PHE A O 1
ATOM 966 N N . ARG A 1 125 ? -21.860 1.824 13.486 1.00 84.50 125 ARG A N 1
ATOM 967 C CA . ARG A 1 125 ? -22.408 0.550 13.005 1.00 84.50 125 ARG A CA 1
ATOM 968 C C . ARG A 1 125 ? -21.417 -0.575 13.218 1.00 84.50 125 ARG A C 1
ATOM 970 O O . ARG A 1 125 ? -20.236 -0.437 12.917 1.00 84.50 125 ARG A O 1
ATOM 977 N N . GLU A 1 126 ? -21.923 -1.698 13.706 1.00 85.56 126 GLU A N 1
ATOM 978 C CA . GLU A 1 126 ? -21.153 -2.927 13.834 1.00 85.56 126 GLU A CA 1
ATOM 979 C C . GLU A 1 126 ? -21.146 -3.679 12.497 1.00 85.56 126 GLU A C 1
ATOM 981 O O . GLU A 1 126 ? -22.173 -3.841 11.836 1.00 85.56 126 GLU A O 1
ATOM 986 N N . THR A 1 127 ? -19.964 -4.104 12.070 1.00 83.50 127 THR A N 1
ATOM 987 C CA . THR A 1 127 ? -19.766 -4.910 10.864 1.00 83.50 127 THR A CA 1
ATOM 988 C C . THR A 1 127 ? -19.931 -6.396 11.169 1.00 83.50 127 THR A C 1
ATOM 990 O O . THR A 1 127 ? -19.852 -6.824 12.315 1.00 83.50 127 THR A O 1
ATOM 993 N N . LEU A 1 128 ? -20.040 -7.224 10.126 1.00 74.88 128 LEU A N 1
ATOM 994 C CA . LEU A 1 128 ? -20.085 -8.690 10.254 1.00 74.88 128 LEU A CA 1
ATOM 995 C C . LEU A 1 128 ? -18.851 -9.301 10.944 1.00 74.88 128 LEU A C 1
ATOM 997 O O . LEU A 1 128 ? -18.900 -10.445 11.382 1.00 74.88 128 LEU A O 1
ATOM 1001 N N . ARG A 1 129 ? -17.738 -8.559 11.022 1.00 73.44 129 ARG A N 1
ATOM 1002 C CA . ARG A 1 129 ? -16.508 -8.977 11.713 1.00 73.44 129 ARG A CA 1
ATOM 1003 C C . ARG A 1 129 ? -16.498 -8.599 13.199 1.00 73.44 129 ARG A C 1
ATOM 1005 O O . ARG A 1 129 ? -15.551 -8.948 13.893 1.00 73.44 129 ARG A O 1
ATOM 1012 N N . GLY A 1 130 ? -17.533 -7.904 13.673 1.00 78.94 130 GLY A N 1
ATOM 1013 C CA . GLY A 1 130 ? -17.580 -7.332 15.016 1.00 78.94 130 GLY A CA 1
ATOM 1014 C C . GLY A 1 130 ? -16.759 -6.048 15.155 1.00 78.94 130 GLY A C 1
ATOM 1015 O O . GLY A 1 130 ? -16.441 -5.662 16.272 1.00 78.94 130 GLY A O 1
ATOM 1016 N N . ASP A 1 131 ? -16.390 -5.391 14.050 1.00 87.19 131 ASP A N 1
ATOM 1017 C CA . ASP A 1 131 ? -15.728 -4.078 14.086 1.00 87.19 131 ASP A CA 1
ATOM 1018 C C . ASP A 1 131 ? -16.773 -2.965 14.136 1.00 87.19 131 ASP A C 1
ATOM 1020 O O . ASP A 1 131 ? -17.798 -3.063 13.459 1.00 87.19 131 ASP A O 1
ATOM 1024 N N . LEU A 1 132 ? -16.487 -1.875 14.844 1.00 85.31 132 LEU A N 1
ATOM 1025 C CA . LEU A 1 132 ? -17.324 -0.676 14.859 1.00 85.31 132 LEU A CA 1
ATOM 1026 C C . LEU A 1 132 ? -16.823 0.330 13.822 1.00 85.31 132 LEU A C 1
ATOM 1028 O O . LEU A 1 132 ? -15.655 0.708 13.829 1.00 85.31 132 LEU A O 1
ATOM 1032 N N . ILE A 1 133 ? -17.708 0.799 12.948 1.00 85.50 133 ILE A N 1
ATOM 1033 C CA . ILE A 1 133 ? -17.422 1.858 11.977 1.00 85.50 133 ILE A CA 1
ATOM 1034 C C . ILE A 1 133 ? -18.220 3.100 12.346 1.00 85.50 133 ILE A C 1
ATOM 1036 O O . ILE A 1 133 ? -19.440 3.042 12.500 1.00 85.50 133 ILE A O 1
ATOM 1040 N N . ASN A 1 134 ? -17.525 4.226 12.444 1.00 85.06 134 ASN A N 1
ATOM 1041 C CA . ASN A 1 134 ? -18.115 5.544 12.546 1.00 85.06 134 ASN A CA 1
ATOM 1042 C C . ASN A 1 134 ? -18.511 6.037 11.150 1.00 85.06 134 ASN A C 1
ATOM 1044 O O . ASN A 1 134 ? -17.651 6.292 10.308 1.00 85.06 134 ASN A O 1
ATOM 1048 N N . LEU A 1 135 ? -19.807 6.201 10.904 1.00 82.69 135 LEU A N 1
ATOM 1049 C CA . LEU A 1 135 ? -20.328 6.670 9.620 1.00 82.69 135 LEU A CA 1
ATOM 1050 C C . LEU A 1 135 ? -20.156 8.180 9.409 1.00 82.69 135 LEU A C 1
ATOM 1052 O O . LEU A 1 135 ? -20.164 8.629 8.267 1.00 82.69 135 LEU A O 1
ATOM 1056 N N . ALA A 1 136 ? -19.991 8.957 10.481 1.00 79.62 136 ALA A N 1
ATOM 1057 C CA . ALA A 1 136 ? -19.812 10.404 10.397 1.00 79.62 136 ALA A CA 1
ATOM 1058 C C . ALA A 1 136 ? -18.361 10.787 10.062 1.00 79.62 136 ALA A C 1
ATOM 1060 O O . ALA A 1 136 ? -18.130 11.679 9.251 1.00 79.62 136 ALA A O 1
ATOM 1061 N N . THR A 1 137 ? -17.377 10.119 10.675 1.00 79.25 137 THR A N 1
ATOM 1062 C CA . THR A 1 137 ? -15.945 10.425 10.477 1.00 79.25 137 THR A CA 1
ATOM 1063 C C . THR A 1 137 ? -15.219 9.439 9.563 1.00 79.25 137 THR A C 1
ATOM 1065 O O . THR A 1 137 ? -14.138 9.751 9.064 1.00 79.25 137 THR A O 1
ATOM 1068 N N . GLY A 1 138 ? -15.787 8.253 9.329 1.00 79.62 138 GLY A N 1
ATOM 1069 C CA . GLY A 1 138 ? -15.111 7.160 8.628 1.00 79.62 138 GLY A CA 1
ATOM 1070 C C . GLY A 1 138 ? -14.079 6.421 9.486 1.00 79.62 138 GLY A C 1
ATOM 1071 O O . GLY A 1 138 ? -13.251 5.690 8.940 1.00 79.62 138 GLY A O 1
ATOM 1072 N N . ASP A 1 139 ? -14.092 6.616 10.808 1.00 84.19 139 ASP A N 1
ATOM 1073 C CA . ASP A 1 139 ? -13.207 5.893 11.725 1.00 84.19 139 ASP A CA 1
ATOM 1074 C C . ASP A 1 139 ? -13.623 4.426 11.852 1.00 84.19 139 ASP A C 1
ATOM 1076 O O . ASP A 1 139 ? -14.810 4.096 11.847 1.00 84.19 139 ASP A O 1
ATOM 1080 N N . ARG A 1 140 ? -12.652 3.537 12.046 1.00 84.88 140 ARG A N 1
ATOM 1081 C CA . ARG A 1 140 ? -12.895 2.119 12.313 1.00 84.88 140 ARG A CA 1
ATOM 1082 C C . ARG A 1 140 ? -12.239 1.709 13.619 1.00 84.88 140 ARG A C 1
ATOM 1084 O O . ARG A 1 140 ? -11.057 1.959 13.818 1.00 84.88 140 ARG A O 1
ATOM 1091 N N . LEU A 1 141 ? -12.987 1.044 14.485 1.00 86.62 141 LEU A N 1
ATOM 1092 C CA . LEU A 1 141 ? -12.489 0.454 15.716 1.00 86.62 141 LEU A CA 1
ATOM 1093 C C . LEU A 1 141 ? -12.613 -1.059 15.641 1.00 86.62 141 LEU A C 1
ATOM 1095 O O . LEU A 1 141 ? -13.654 -1.587 15.254 1.00 86.62 141 LEU A O 1
ATOM 1099 N N . TYR A 1 142 ? -11.553 -1.753 16.027 1.00 85.94 142 TYR A N 1
ATOM 1100 C CA . TYR A 1 142 ? -11.507 -3.208 16.027 1.00 85.94 142 TYR A CA 1
ATOM 1101 C C . TYR A 1 142 ? -10.638 -3.719 17.166 1.00 85.94 142 TYR A C 1
ATOM 1103 O O . TYR A 1 142 ? -9.801 -3.004 17.721 1.00 85.94 142 TYR A O 1
ATOM 1111 N N . TRP A 1 143 ? -10.864 -4.976 17.531 1.00 83.12 143 TRP A N 1
ATOM 1112 C CA . TRP A 1 143 ? -10.086 -5.645 18.560 1.00 83.12 143 TRP A CA 1
ATOM 1113 C C . TRP A 1 143 ? -8.809 -6.230 17.962 1.00 83.12 143 TRP A C 1
ATOM 1115 O O . TRP A 1 143 ? -8.853 -6.969 16.981 1.00 83.12 143 TRP A O 1
ATOM 1125 N N . ILE A 1 144 ? -7.677 -5.947 18.598 1.00 82.31 144 ILE A N 1
ATOM 1126 C CA . ILE A 1 144 ? -6.380 -6.559 18.307 1.00 82.31 144 ILE A CA 1
ATOM 1127 C C . ILE A 1 144 ? -5.846 -7.271 19.546 1.00 82.31 144 ILE A C 1
ATOM 1129 O O . ILE A 1 144 ? -6.244 -6.972 20.672 1.00 82.31 144 ILE A O 1
ATOM 1133 N N . VAL A 1 145 ? -4.949 -8.234 19.347 1.00 77.88 145 VAL A N 1
ATOM 1134 C CA . VAL A 1 145 ? -4.239 -8.904 20.441 1.00 77.88 145 VAL A CA 1
ATOM 1135 C C . VAL A 1 145 ? -2.807 -8.389 20.455 1.00 77.88 145 VAL A C 1
ATOM 1137 O O . VAL A 1 145 ? -2.059 -8.625 19.512 1.00 77.88 145 VAL A O 1
ATOM 1140 N N . LEU A 1 146 ? -2.436 -7.689 21.522 1.00 69.75 146 LEU A N 1
ATOM 1141 C CA . LEU A 1 146 ? -1.091 -7.164 21.752 1.00 69.75 146 LEU A CA 1
ATOM 1142 C C . LEU A 1 146 ? -0.525 -7.823 23.004 1.00 69.75 146 LEU A C 1
ATOM 1144 O O . LEU A 1 146 ? -1.153 -7.784 24.060 1.00 69.75 146 LEU A O 1
ATOM 1148 N N . GLU A 1 147 ? 0.635 -8.470 22.874 1.00 68.38 147 GLU A N 1
ATOM 1149 C CA . GLU A 1 147 ? 1.304 -9.181 23.978 1.00 68.38 147 GLU A CA 1
ATOM 1150 C C . GLU A 1 147 ? 0.362 -10.143 24.747 1.00 68.38 147 GLU A C 1
ATOM 1152 O O . GLU A 1 147 ? 0.432 -10.283 25.966 1.00 68.38 147 GLU A O 1
ATOM 1157 N N . GLY A 1 148 ? -0.567 -10.793 24.031 1.00 69.25 148 GLY A N 1
ATOM 1158 C CA . GLY A 1 148 ? -1.540 -11.735 24.600 1.00 69.25 148 GLY A CA 1
ATOM 1159 C C . GLY A 1 148 ? -2.777 -11.101 25.254 1.00 69.25 148 GLY A C 1
ATOM 1160 O O . GLY A 1 148 ? -3.648 -11.833 25.721 1.00 69.25 148 GLY A O 1
ATOM 1161 N N . LYS A 1 149 ? -2.904 -9.768 25.261 1.00 71.94 149 LYS A N 1
ATOM 1162 C CA . LYS A 1 149 ? -4.063 -9.037 25.803 1.00 71.94 149 LYS A CA 1
ATOM 1163 C C . LYS A 1 149 ? -4.911 -8.442 24.677 1.00 71.94 149 LYS A C 1
ATOM 1165 O O . LYS A 1 149 ? -4.371 -7.943 23.691 1.00 71.94 149 LYS A O 1
ATOM 1170 N N . ARG A 1 150 ? -6.244 -8.486 24.808 1.00 73.94 150 ARG A N 1
ATOM 1171 C CA . ARG A 1 150 ? -7.162 -7.862 23.837 1.00 73.94 150 ARG A CA 1
ATOM 1172 C C . ARG A 1 150 ? -7.213 -6.355 24.057 1.00 73.94 150 ARG A C 1
ATOM 1174 O O . ARG A 1 150 ? -7.487 -5.901 25.162 1.00 73.94 150 ARG A O 1
ATOM 1181 N N . CYS A 1 151 ? -6.981 -5.583 23.005 1.00 80.50 151 CYS A N 1
ATOM 1182 C CA . CYS A 1 151 ? -7.036 -4.127 23.040 1.00 80.50 151 CYS A CA 1
ATOM 1183 C C . CYS A 1 151 ? -7.800 -3.568 21.851 1.00 80.50 151 CYS A C 1
ATOM 1185 O O . CYS A 1 151 ? -7.871 -4.193 20.796 1.00 80.50 151 CYS A O 1
ATOM 1187 N N . ILE A 1 152 ? -8.355 -2.373 22.025 1.00 83.56 152 ILE A N 1
ATOM 1188 C CA . ILE A 1 152 ? -9.042 -1.660 20.949 1.00 83.56 152 ILE A CA 1
ATOM 1189 C C . ILE A 1 152 ? -8.009 -0.866 20.147 1.00 83.56 152 ILE A C 1
ATOM 1191 O O . ILE A 1 152 ? -7.286 -0.031 20.698 1.00 83.56 152 ILE A O 1
ATOM 1195 N N . GLU A 1 153 ? -7.957 -1.102 18.842 1.00 85.44 153 GLU A N 1
ATOM 1196 C CA . GLU A 1 153 ? -7.240 -0.260 17.888 1.00 85.44 153 GLU A CA 1
ATOM 1197 C C . GLU A 1 153 ? -8.237 0.615 17.130 1.00 85.44 153 GLU A C 1
ATOM 1199 O O . GLU A 1 153 ? -9.318 0.170 16.743 1.00 85.44 153 GLU A O 1
ATOM 1204 N N . MET A 1 154 ? -7.876 1.883 16.955 1.00 85.50 154 MET A N 1
ATOM 1205 C CA . MET A 1 154 ? -8.684 2.888 16.277 1.00 85.50 154 MET A CA 1
ATOM 1206 C C . MET A 1 154 ? -7.957 3.333 15.015 1.00 85.50 154 MET A C 1
ATOM 1208 O O . MET A 1 154 ? -6.858 3.875 15.081 1.00 85.50 154 MET A O 1
ATOM 1212 N N . GLU A 1 155 ? -8.572 3.135 13.862 1.00 83.56 155 GLU A N 1
ATOM 1213 C CA . GLU A 1 155 ? -8.120 3.639 12.574 1.00 83.56 155 GLU A CA 1
ATOM 1214 C C . GLU A 1 155 ? -8.942 4.880 12.216 1.00 83.56 155 GLU A C 1
ATOM 1216 O O . GLU A 1 155 ? -10.083 4.786 11.769 1.00 83.56 155 GLU A O 1
ATOM 1221 N N . LEU A 1 156 ? -8.359 6.054 12.447 1.00 80.88 156 LEU A N 1
ATOM 1222 C CA . LEU A 1 156 ? -8.978 7.351 12.203 1.00 80.88 156 LEU A CA 1
ATOM 1223 C C . LEU A 1 156 ? -8.953 7.685 10.710 1.00 80.88 156 LEU A C 1
ATOM 1225 O O . LEU A 1 156 ? -7.869 7.788 10.117 1.00 80.88 156 LEU A O 1
ATOM 1229 N N . ALA A 1 157 ? -10.136 7.845 10.112 1.00 74.81 157 ALA A N 1
ATOM 1230 C CA . ALA A 1 157 ? -10.351 8.162 8.695 1.00 74.81 157 ALA A CA 1
ATOM 1231 C C . ALA A 1 157 ? -9.445 7.382 7.706 1.00 74.81 157 ALA A C 1
ATOM 1233 O O . ALA A 1 157 ? -9.005 7.921 6.685 1.00 74.81 157 ALA A O 1
ATOM 1234 N N . GLY A 1 158 ? -9.095 6.129 8.028 1.00 65.25 158 GLY A N 1
ATOM 1235 C CA . GLY A 1 158 ? -8.217 5.280 7.210 1.00 65.25 158 GLY A CA 1
ATOM 1236 C C . GLY A 1 158 ? -6.752 5.730 7.105 1.00 65.25 158 GLY A C 1
ATOM 1237 O O . GLY A 1 158 ? -6.030 5.221 6.248 1.00 65.25 158 GLY A O 1
ATOM 1238 N N . LYS A 1 159 ? -6.308 6.700 7.918 1.00 67.88 159 LYS A N 1
ATOM 1239 C CA . LYS A 1 159 ? -4.957 7.288 7.841 1.00 67.88 159 LYS A CA 1
ATOM 1240 C C . LYS A 1 159 ? -4.124 7.054 9.091 1.00 67.88 159 LYS A C 1
ATOM 1242 O O . LYS A 1 159 ? -2.959 6.687 8.979 1.00 67.88 159 LYS A O 1
ATOM 1247 N N . THR A 1 160 ? -4.693 7.285 10.271 1.00 74.25 160 THR A N 1
ATOM 1248 C CA . THR A 1 160 ? -3.937 7.254 11.530 1.00 74.25 160 THR A CA 1
ATOM 1249 C C . THR A 1 160 ? -4.421 6.108 12.393 1.00 74.25 160 THR A C 1
ATOM 1251 O O . THR A 1 160 ? -5.610 6.015 12.676 1.00 74.25 160 THR A O 1
ATOM 1254 N N . ARG A 1 161 ? -3.504 5.245 12.832 1.00 78.31 161 ARG A N 1
ATOM 1255 C CA . ARG A 1 161 ? -3.817 4.154 13.755 1.00 78.31 161 ARG A CA 1
ATOM 1256 C C . ARG A 1 161 ? -3.380 4.523 15.158 1.00 78.31 161 ARG A C 1
ATOM 1258 O O . ARG A 1 161 ? -2.240 4.924 15.375 1.00 78.31 161 ARG A O 1
ATOM 1265 N N . LEU A 1 162 ? -4.310 4.416 16.092 1.00 79.00 162 LEU A N 1
ATOM 1266 C CA . LEU A 1 162 ? -4.097 4.660 17.505 1.00 79.00 162 LEU A CA 1
ATOM 1267 C C . LEU A 1 162 ? -4.540 3.427 18.273 1.00 79.00 162 LEU A C 1
ATOM 1269 O O . LEU A 1 162 ? -5.729 3.130 18.382 1.00 79.00 162 LEU A O 1
ATOM 1273 N N . THR A 1 163 ? -3.573 2.737 18.855 1.00 79.25 163 THR A N 1
ATOM 1274 C CA . THR A 1 163 ? -3.846 1.681 19.819 1.00 79.25 163 THR A CA 1
ATOM 1275 C C . THR A 1 163 ? -4.235 2.312 21.148 1.00 79.25 163 THR A C 1
ATOM 1277 O O . THR A 1 163 ? -3.457 3.063 21.746 1.00 79.25 163 THR A O 1
ATOM 1280 N N . ALA A 1 164 ? -5.432 1.998 21.641 1.00 73.88 164 ALA A N 1
ATOM 1281 C CA . ALA A 1 164 ? -5.868 2.408 22.966 1.00 73.88 164 ALA A CA 1
ATOM 1282 C C . ALA A 1 164 ? -5.151 1.563 24.027 1.00 73.88 164 ALA A C 1
ATOM 1284 O O . ALA A 1 164 ? -5.665 0.572 24.527 1.00 73.88 164 ALA A O 1
ATOM 1285 N N . SER A 1 165 ? -3.930 1.950 24.365 1.00 68.81 165 SER A N 1
ATOM 1286 C CA . SER A 1 165 ? -3.133 1.299 25.407 1.00 68.81 165 SER A CA 1
ATOM 1287 C C . SER A 1 165 ? -3.447 1.777 26.818 1.00 68.81 165 SER A C 1
ATOM 1289 O O . SER A 1 165 ? -3.256 1.048 27.786 1.00 68.81 165 SER A O 1
ATOM 1291 N N . ARG A 1 166 ? -3.925 3.022 26.915 1.00 71.56 166 ARG A N 1
ATOM 1292 C CA . ARG A 1 166 ? -4.347 3.688 28.143 1.00 71.56 166 ARG A CA 1
ATOM 1293 C C . ARG A 1 166 ? -5.837 3.970 28.072 1.00 71.56 166 ARG A C 1
ATOM 1295 O O . ARG A 1 166 ? -6.336 4.472 27.061 1.00 71.56 166 ARG A O 1
ATOM 1302 N N . TYR A 1 167 ? -6.526 3.725 29.179 1.00 72.25 167 TYR A N 1
ATOM 1303 C CA . TYR A 1 167 ? -7.949 4.016 29.348 1.00 72.25 167 TYR A CA 1
ATOM 1304 C C . TYR A 1 167 ? -8.320 5.479 29.031 1.00 72.25 167 TYR A C 1
ATOM 1306 O O . TYR A 1 167 ? -9.366 5.756 28.436 1.00 72.25 167 TYR A O 1
ATOM 1314 N N . GLU A 1 168 ? -7.440 6.429 29.356 1.00 76.00 168 GLU A N 1
ATOM 1315 C CA . GLU A 1 168 ? -7.640 7.857 29.078 1.00 76.00 168 GLU A CA 1
ATOM 1316 C C . GLU A 1 168 ? -7.803 8.172 27.585 1.00 76.00 168 GLU A C 1
ATOM 1318 O O . GLU A 1 168 ? -8.596 9.034 27.209 1.00 76.00 168 GLU A O 1
ATOM 1323 N N . THR A 1 169 ? -7.067 7.479 26.713 1.00 76.25 169 THR A N 1
ATOM 1324 C CA . THR A 1 169 ? -7.133 7.724 25.267 1.00 76.25 169 THR A CA 1
ATOM 1325 C C . THR A 1 169 ? -8.510 7.349 24.728 1.00 76.25 169 THR A C 1
ATOM 1327 O O . THR A 1 169 ? -9.117 8.105 23.969 1.00 76.25 169 THR A O 1
ATOM 1330 N N . LEU A 1 170 ? -9.038 6.208 25.175 1.00 78.56 170 LEU A N 1
ATOM 1331 C CA . LEU A 1 170 ? -10.334 5.713 24.727 1.00 78.56 170 LEU A CA 1
ATOM 1332 C C . LEU A 1 170 ? -11.499 6.529 25.308 1.00 78.56 170 LEU A C 1
ATOM 1334 O O . LEU A 1 170 ? -12.466 6.816 24.606 1.00 78.56 170 LEU A O 1
ATOM 1338 N N . THR A 1 171 ? -11.399 6.967 26.565 1.00 82.00 171 THR A N 1
ATOM 1339 C CA . THR A 1 171 ? -12.412 7.843 27.184 1.00 82.00 171 THR A CA 1
ATOM 1340 C C . THR A 1 171 ? -12.451 9.235 26.558 1.00 82.00 171 THR A C 1
ATOM 1342 O O . THR A 1 171 ? -13.541 9.775 26.343 1.00 82.00 171 THR A O 1
ATOM 1345 N N . LYS A 1 172 ? -11.294 9.811 26.204 1.00 83.25 172 LYS A N 1
ATOM 1346 C CA . LYS A 1 172 ? -11.232 11.065 25.434 1.00 83.25 172 LYS A CA 1
ATOM 1347 C C . LYS A 1 172 ? -11.911 10.908 24.076 1.00 83.25 172 LYS A C 1
ATOM 1349 O O . LYS A 1 172 ? -12.748 11.740 23.730 1.00 83.25 172 LYS A O 1
ATOM 1354 N N . TYR A 1 173 ? -11.628 9.821 23.355 1.00 82.94 173 TYR A N 1
ATOM 1355 C CA . TYR A 1 173 ? -12.286 9.533 22.079 1.00 82.94 173 TYR A CA 1
ATOM 1356 C C . TYR A 1 173 ? -13.808 9.398 22.236 1.00 82.94 173 TYR A C 1
ATOM 1358 O O . TYR A 1 173 ? -14.562 10.079 21.544 1.00 82.94 173 TYR A O 1
ATOM 1366 N N . LEU A 1 174 ? -14.275 8.612 23.211 1.00 84.12 174 LEU A N 1
ATOM 1367 C CA . LEU A 1 174 ? -15.702 8.476 23.520 1.00 84.12 174 LEU A CA 1
ATOM 1368 C C . LEU A 1 174 ? -16.363 9.829 23.826 1.00 84.12 174 LEU A C 1
ATOM 1370 O O . LEU A 1 174 ? -17.484 10.080 23.389 1.00 84.12 174 LEU A O 1
ATOM 1374 N N . THR A 1 175 ? -15.686 10.707 24.567 1.00 85.56 175 THR A N 1
ATOM 1375 C CA . THR A 1 175 ? -16.215 12.036 24.912 1.00 85.56 175 THR A CA 1
ATOM 1376 C C . THR A 1 175 ? -16.427 12.889 23.663 1.00 85.56 175 THR A C 1
ATOM 1378 O O . THR A 1 175 ? -17.489 13.494 23.510 1.00 85.56 175 THR A O 1
ATOM 1381 N N . VAL A 1 176 ? -15.464 12.879 22.737 1.00 84.38 176 VAL A N 1
ATOM 1382 C CA . VAL A 1 176 ? -15.587 13.564 21.441 1.00 84.38 176 VAL A CA 1
ATOM 1383 C C . VAL A 1 176 ? -16.747 12.982 20.632 1.00 84.38 176 VAL A C 1
ATOM 1385 O O . VAL A 1 176 ? -17.590 13.730 20.139 1.00 84.38 176 VAL A O 1
ATOM 1388 N N . GLN A 1 177 ? -16.855 11.653 20.565 1.00 83.81 177 GLN A N 1
ATOM 1389 C CA . GLN A 1 177 ? -17.913 10.985 19.806 1.00 83.81 177 GLN A CA 1
ATOM 1390 C C . GLN A 1 177 ? -19.310 11.211 20.389 1.00 83.81 177 GLN A C 1
ATOM 1392 O O . GLN A 1 177 ? -20.270 11.373 19.641 1.00 83.81 177 GLN A O 1
ATOM 1397 N N . ARG A 1 178 ? -19.443 11.304 21.715 1.00 84.38 178 ARG A N 1
ATOM 1398 C CA . ARG A 1 178 ? -20.696 11.712 22.368 1.00 84.38 178 ARG A CA 1
ATOM 1399 C C . ARG A 1 178 ? -21.069 13.154 22.049 1.00 84.38 178 ARG A C 1
ATOM 1401 O O . ARG A 1 178 ? -22.246 13.435 21.837 1.00 84.38 178 ARG A O 1
ATOM 1408 N N . GLY A 1 179 ? -20.087 14.055 22.015 1.00 81.38 179 GLY A N 1
ATOM 1409 C CA . GLY A 1 179 ? -20.289 15.438 21.584 1.00 81.38 179 GLY A CA 1
ATOM 1410 C C . GLY A 1 179 ? -20.826 15.507 20.153 1.00 81.38 179 GLY A C 1
ATOM 1411 O O . GLY A 1 179 ? -21.843 16.152 19.914 1.00 81.38 179 GLY A O 1
ATOM 1412 N N . MET A 1 180 ? -20.205 14.766 19.230 1.00 79.38 180 MET A N 1
ATOM 1413 C CA . MET A 1 180 ? -20.674 14.653 17.845 1.00 79.38 180 MET A CA 1
ATOM 1414 C C . MET A 1 180 ? -22.071 14.038 17.744 1.00 79.38 180 MET A C 1
ATOM 1416 O O . MET A 1 180 ? -22.926 14.596 17.068 1.00 79.38 180 MET A O 1
ATOM 1420 N N . GLY A 1 181 ? -22.332 12.935 18.450 1.00 76.62 181 GLY A N 1
ATOM 1421 C CA . GLY A 1 181 ? -23.642 12.282 18.438 1.00 76.62 181 GLY A CA 1
ATOM 1422 C C . GLY A 1 181 ? -24.766 13.209 18.909 1.00 76.62 181 GLY A C 1
ATOM 1423 O O . GLY A 1 181 ? -25.845 13.202 18.329 1.00 76.62 181 GLY A O 1
ATOM 1424 N N . ARG A 1 182 ? -24.506 14.068 19.908 1.00 78.31 182 ARG A N 1
ATOM 1425 C CA . ARG A 1 182 ? -25.470 15.096 20.341 1.00 78.31 182 ARG A CA 1
ATOM 1426 C C . ARG A 1 182 ? -25.731 16.141 19.260 1.00 78.31 182 ARG A C 1
ATOM 1428 O O . ARG A 1 182 ? -26.878 16.524 19.085 1.00 78.31 182 ARG A O 1
ATOM 1435 N N . LEU A 1 183 ? -24.698 16.600 18.553 1.00 73.69 183 LEU A N 1
ATOM 1436 C CA . LEU A 1 183 ? -24.862 17.564 17.458 1.00 73.69 183 LEU A CA 1
ATOM 1437 C C . LEU A 1 183 ? -25.672 16.963 16.303 1.00 73.69 183 LEU A C 1
ATOM 1439 O O . LEU A 1 183 ? -26.613 17.594 15.836 1.00 73.69 183 LEU A O 1
ATOM 1443 N N . LEU A 1 184 ? -25.363 15.723 15.918 1.00 67.12 184 LEU A N 1
ATOM 1444 C CA . LEU A 1 184 ? -26.060 15.006 14.848 1.00 67.12 184 LEU A CA 1
ATOM 1445 C C . LEU A 1 184 ? -27.529 14.717 15.204 1.00 67.12 184 LEU A C 1
ATOM 1447 O O . LEU A 1 184 ? -28.412 14.927 14.381 1.00 67.12 184 LEU A O 1
ATOM 1451 N N . ALA A 1 185 ? -27.816 14.326 16.450 1.00 63.75 185 ALA A N 1
ATOM 1452 C CA . ALA A 1 185 ? -29.189 14.104 16.914 1.00 63.75 185 ALA A CA 1
ATOM 1453 C C . ALA A 1 185 ? -30.020 15.403 16.999 1.00 63.75 185 ALA A C 1
ATOM 1455 O O . ALA A 1 185 ? -31.235 15.388 16.811 1.00 63.75 185 ALA A O 1
ATOM 1456 N N . VAL A 1 186 ? -29.382 16.547 17.274 1.00 58.97 186 VAL A N 1
ATOM 1457 C CA . VAL A 1 186 ? -30.052 17.860 17.249 1.00 58.97 186 VAL A CA 1
ATOM 1458 C C . VAL A 1 186 ? -30.402 18.275 15.817 1.00 58.97 186 VAL A C 1
ATOM 1460 O O . VAL A 1 186 ? -31.419 18.932 15.611 1.00 58.97 186 VAL A O 1
ATOM 1463 N N . GLU A 1 187 ? -29.609 17.874 14.828 1.00 52.72 187 GLU A N 1
ATOM 1464 C CA . GLU A 1 187 ? -29.858 18.174 13.416 1.00 52.72 187 GLU A CA 1
ATOM 1465 C C . GLU A 1 187 ? -31.011 17.331 12.847 1.00 52.72 187 GLU A C 1
ATOM 1467 O O . GLU A 1 187 ? -31.870 17.855 12.142 1.00 52.72 187 GLU A O 1
ATOM 1472 N N . GLU A 1 188 ? -31.112 16.066 13.262 1.00 50.75 188 GLU A N 1
ATOM 1473 C CA . GLU A 1 188 ? -32.195 15.148 12.879 1.00 50.75 188 GLU A CA 1
ATOM 1474 C C . GLU A 1 188 ? -33.571 15.553 13.450 1.00 50.75 188 GLU A C 1
ATOM 1476 O O . GLU A 1 188 ? -34.598 15.217 12.876 1.00 50.75 188 GLU A O 1
ATOM 1481 N N . SER A 1 189 ? -33.612 16.332 14.540 1.00 50.59 189 SER A N 1
ATOM 1482 C CA . SER A 1 189 ? -34.862 16.853 15.137 1.00 50.59 189 SER A CA 1
ATOM 1483 C C . SER A 1 189 ? -35.343 18.194 14.561 1.00 50.59 189 SER A C 1
ATOM 1485 O O . SER A 1 189 ? -36.368 18.721 14.999 1.00 50.59 189 SER A O 1
ATOM 1487 N N . ARG A 1 190 ? -34.600 18.774 13.608 1.00 45.53 190 ARG A N 1
ATOM 1488 C CA . ARG A 1 190 ? -34.967 20.011 12.891 1.00 45.53 190 ARG A CA 1
ATOM 1489 C C . ARG A 1 190 ? -35.452 19.774 11.457 1.00 45.53 190 ARG A C 1
ATOM 1491 O O . ARG A 1 190 ? -35.795 20.749 10.787 1.00 45.53 190 ARG A O 1
ATOM 1498 N N . LEU A 1 191 ? -35.457 18.522 11.007 1.00 45.59 191 LEU A N 1
ATOM 1499 C CA . LEU A 1 191 ? -36.049 18.061 9.749 1.00 45.59 191 LEU A CA 1
ATOM 1500 C C . LEU A 1 191 ? -37.424 17.443 10.022 1.00 45.59 191 LEU A C 1
ATOM 1502 O O . LEU A 1 191 ? -38.297 17.598 9.142 1.00 45.59 191 LEU A O 1
#

Secondary structure (DSSP, 8-state):
-HHHHHHHHHHHHHHHHHHHHHH----HHHHHHHHHHHHHHHHHHHHHHHHHHHHHHHT-HHHHHHHHHHHHHHHHHHHHHHHHHHHHHTTTT-----------HHHHHHHHHHHHHHHTSTTEEE-TTS-EEETTT--EEEEEEETTEEEEEEEETTTEEEE--SHHHHHHHHHHHHHHHHHHHHHHTT-

Organism: Thiobacillus denitrificans (strain ATCC 25259 / T1) (NCBI:txid292415)

Foldseek 3Di:
DVVVVVVVVVVVVVVVVVVCLVPDPDQPLQSVLQVQLQVQLQVQLVVLVVVLVCCCPPPHVVVSVVCVVVSNVVSNVSSVVRSVVSSVVSPHPPDPPPPLQQADPVLQVCVVVLLVLLCPQPQWDQDPVRWIARNVFRKIWDWDADPNGIWIWIQGNSPDIDTPRDNVVSVVVSVVSVVVSVVVVVVVVVD

Sequence (191 aa):
MMMVWGALTSLLGILGFLLWMVTAEDPAAERRASRWGALAGVFCAGLVLFAEWWLYAFINAAAGLFMMMPSALIAIAAMWLAGRAVYRAFGGGQEKQELKVVIDPETHERQGGIWCQLRDLPHFRETLRGDLINLATGDRLYWIVLEGKRCIEMELAGKTRLTASRYETLTKYLTVQRGMGRLLAVEESRL

pLDDT: mean 75.79, std 10.74, range [40.84, 88.81]

Radius of gyration: 25.92 Å; chains: 1; bounding box: 60×40×72 Å